Protein AF-E3LC85-F1 (afdb_monomer_lite)

Structure (mmCIF, N/CA/C/O backbone):
data_AF-E3LC85-F1
#
_entry.id   AF-E3LC85-F1
#
loop_
_atom_site.group_PDB
_atom_site.id
_atom_site.type_symbol
_atom_site.label_atom_id
_atom_site.label_alt_id
_atom_site.label_comp_id
_atom_site.label_asym_id
_atom_site.label_entity_id
_atom_site.label_seq_id
_atom_site.pdbx_PDB_ins_code
_atom_site.Cartn_x
_atom_site.Cartn_y
_atom_site.Cartn_z
_atom_site.occupancy
_atom_site.B_iso_or_equiv
_atom_site.auth_seq_id
_atom_site.auth_comp_id
_atom_site.auth_asym_id
_atom_site.auth_atom_id
_atom_site.pdbx_PDB_model_num
ATOM 1 N N . MET A 1 1 ? -24.730 14.430 -15.522 1.00 31.81 1 MET A N 1
ATOM 2 C CA . MET A 1 1 ? -23.923 15.342 -14.684 1.00 31.81 1 MET A CA 1
ATOM 3 C C . MET A 1 1 ? -23.790 14.708 -13.307 1.00 31.81 1 MET A C 1
ATOM 5 O O . MET A 1 1 ? -24.787 14.621 -12.605 1.00 31.81 1 MET A O 1
ATOM 9 N N . LEU A 1 2 ? -22.623 14.150 -12.973 1.00 32.66 2 LEU A N 1
ATOM 10 C CA . LEU A 1 2 ? -22.383 13.490 -11.685 1.00 32.66 2 LEU A CA 1
ATOM 11 C C . LEU A 1 2 ? -21.699 14.481 -10.740 1.00 32.66 2 LEU A C 1
ATOM 13 O O . LEU A 1 2 ? -20.666 15.056 -11.069 1.00 32.66 2 LEU A O 1
ATOM 17 N N . SER A 1 3 ? -22.360 14.704 -9.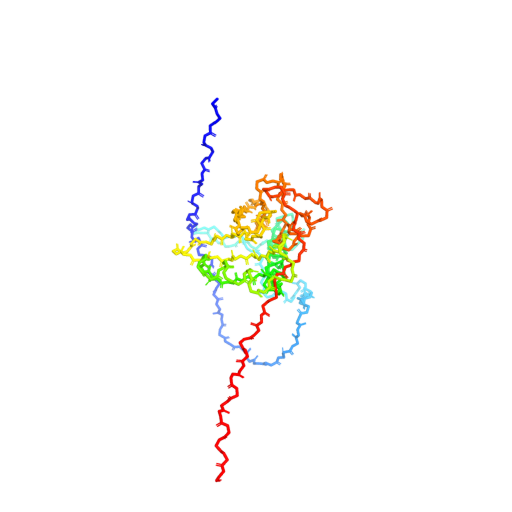609 1.00 36.22 3 SER A N 1
ATOM 18 C CA . SER A 1 3 ? -22.028 15.671 -8.567 1.00 36.22 3 SER A CA 1
ATOM 19 C C . SER A 1 3 ? -20.662 15.391 -7.930 1.00 36.22 3 SER A C 1
ATOM 21 O O . SER A 1 3 ? -20.375 14.265 -7.523 1.00 36.22 3 SER A O 1
ATOM 23 N N . LEU A 1 4 ? -19.841 16.441 -7.846 1.00 36.69 4 LEU A N 1
ATOM 24 C CA . LEU A 1 4 ? -18.556 16.500 -7.151 1.00 36.69 4 LEU A CA 1
ATOM 25 C C . LEU A 1 4 ? -18.752 16.181 -5.662 1.00 36.69 4 LEU A C 1
ATOM 27 O O . LEU A 1 4 ? -19.152 17.037 -4.870 1.00 36.69 4 LEU A O 1
ATOM 31 N N . GLN A 1 5 ? -18.469 14.939 -5.271 1.00 39.41 5 GLN A N 1
ATOM 32 C CA . GLN A 1 5 ? -18.409 14.560 -3.866 1.00 39.41 5 GLN A CA 1
ATOM 33 C C . GLN A 1 5 ? -17.164 15.176 -3.221 1.00 39.41 5 GLN A C 1
ATOM 35 O O . GLN A 1 5 ? -16.027 14.947 -3.629 1.00 39.41 5 GLN A O 1
ATOM 40 N N . LYS A 1 6 ? -17.452 16.009 -2.222 1.00 36.91 6 LYS A N 1
ATOM 41 C CA . LYS A 1 6 ? -16.547 16.788 -1.381 1.00 36.91 6 LYS A CA 1
ATOM 42 C C . LYS A 1 6 ? -15.398 15.938 -0.835 1.00 36.91 6 LYS A C 1
ATOM 44 O O . LYS A 1 6 ? -15.618 15.009 -0.064 1.00 36.91 6 LYS A O 1
ATOM 49 N N . ILE A 1 7 ? -14.173 16.334 -1.164 1.00 38.75 7 ILE A N 1
ATOM 50 C CA . ILE A 1 7 ? -12.973 15.977 -0.408 1.00 38.75 7 ILE A CA 1
ATOM 51 C C . ILE A 1 7 ? -12.982 16.872 0.835 1.00 38.75 7 ILE A C 1
ATOM 53 O O . ILE A 1 7 ? -12.820 18.086 0.726 1.00 38.75 7 ILE A O 1
ATOM 57 N N . VAL A 1 8 ? -13.252 16.298 2.006 1.00 38.25 8 VAL A N 1
ATOM 58 C CA . VAL A 1 8 ? -13.211 17.023 3.282 1.00 38.25 8 VAL A CA 1
ATOM 59 C C . VAL A 1 8 ? -11.821 16.843 3.890 1.00 38.25 8 VAL A C 1
ATOM 61 O O . VAL A 1 8 ? -11.450 15.740 4.281 1.00 38.25 8 VAL A O 1
ATOM 64 N N . ASN A 1 9 ? -11.061 17.937 3.980 1.00 39.00 9 ASN A N 1
ATOM 65 C CA . ASN A 1 9 ? -9.894 18.035 4.853 1.00 39.00 9 ASN A CA 1
ATOM 66 C C . ASN A 1 9 ? -10.390 18.064 6.302 1.00 39.00 9 ASN A C 1
ATOM 68 O O . ASN A 1 9 ? -10.947 19.066 6.747 1.00 39.00 9 ASN A O 1
ATOM 72 N N . VAL A 1 10 ? -10.213 16.967 7.038 1.00 38.88 10 VAL A N 1
ATOM 73 C CA . VAL A 1 10 ? -10.510 16.934 8.473 1.00 38.88 10 VAL A CA 1
ATOM 74 C C . VAL A 1 10 ? -9.247 17.332 9.237 1.00 38.88 10 VAL A C 1
ATOM 76 O O . VAL A 1 10 ? -8.363 16.514 9.474 1.00 38.88 10 VAL A O 1
ATOM 79 N N . LEU A 1 11 ? -9.179 18.604 9.630 1.00 37.16 11 LEU A N 1
ATOM 80 C CA . LEU A 1 11 ? -8.407 19.045 10.791 1.00 37.16 11 LEU A CA 1
ATOM 81 C C . LEU A 1 11 ? -9.169 18.567 12.034 1.00 37.16 11 LEU A C 1
ATOM 83 O O . LEU A 1 11 ? -10.247 19.078 12.330 1.00 37.16 11 LEU A O 1
ATOM 87 N N . LEU A 1 12 ? -8.656 17.545 12.723 1.00 36.06 12 LEU A N 1
ATOM 88 C CA . LEU A 1 12 ? -9.219 17.093 13.997 1.00 36.06 12 LEU A CA 1
ATOM 89 C C . LEU A 1 12 ? -8.800 18.071 15.110 1.00 36.06 12 LEU A C 1
ATOM 91 O O . LEU A 1 12 ? -7.600 18.199 15.358 1.00 36.06 12 LEU A O 1
ATOM 95 N N . PRO A 1 13 ? -9.736 18.728 15.819 1.00 35.94 13 PRO A N 1
ATOM 96 C CA . PRO A 1 13 ? -9.415 19.372 17.083 1.00 35.94 13 PRO A CA 1
ATOM 97 C C . PRO A 1 13 ? -9.167 18.282 18.136 1.00 35.94 13 PRO A C 1
ATOM 99 O O . PRO A 1 13 ? -10.058 17.494 18.461 1.00 35.94 13 PRO A O 1
ATOM 102 N N . LEU A 1 14 ? -7.938 18.219 18.649 1.00 35.88 14 LEU A N 1
ATOM 103 C CA . LEU A 1 14 ? -7.554 17.376 19.779 1.00 35.88 14 LEU A CA 1
ATOM 104 C C . LEU A 1 14 ? -8.351 17.806 21.022 1.00 35.88 14 LEU A C 1
ATOM 106 O O . LEU A 1 14 ? -8.101 18.864 21.593 1.00 35.88 14 LEU A O 1
ATOM 110 N N . ARG A 1 15 ? -9.313 16.983 21.458 1.00 35.31 15 ARG A N 1
ATOM 111 C CA . ARG A 1 15 ? -9.758 16.994 22.858 1.00 35.31 15 ARG A CA 1
ATOM 112 C C . ARG A 1 15 ? -8.683 16.282 23.668 1.00 35.31 15 ARG A C 1
ATOM 114 O O . ARG A 1 15 ? -8.512 15.073 23.542 1.00 35.31 15 ARG A O 1
ATOM 121 N N . GLU A 1 16 ? -7.944 17.052 24.449 1.00 33.62 16 GLU A N 1
ATOM 122 C CA . GLU A 1 16 ? -6.873 16.556 25.305 1.00 33.62 16 GLU A CA 1
ATOM 123 C C . GLU A 1 16 ? -7.496 15.815 26.506 1.00 33.62 16 GLU A C 1
ATOM 125 O O . GLU A 1 16 ? -8.095 16.431 27.385 1.00 33.62 16 GLU A O 1
ATOM 130 N N . ILE A 1 17 ? -7.420 14.479 26.518 1.00 40.56 17 ILE A N 1
ATOM 131 C CA . ILE A 1 17 ? -7.667 13.671 27.722 1.00 40.56 17 ILE A CA 1
ATOM 132 C C . ILE A 1 17 ? -6.316 13.553 28.423 1.00 40.56 17 ILE A C 1
ATOM 134 O O . ILE A 1 17 ? -5.402 12.919 27.894 1.00 40.56 17 ILE A O 1
ATOM 138 N N . ARG A 1 18 ? -6.172 14.203 29.580 1.00 30.95 18 ARG A N 1
ATOM 139 C CA . ARG A 1 18 ? -4.939 14.169 30.374 1.00 30.95 18 ARG A CA 1
ATOM 140 C C . ARG A 1 18 ? -4.954 12.980 31.329 1.00 30.95 18 ARG A C 1
ATOM 142 O O . ARG A 1 18 ? -5.949 12.743 32.007 1.00 30.95 18 ARG A O 1
ATOM 149 N N . TYR A 1 19 ? -3.839 12.261 31.376 1.00 40.06 19 TYR A N 1
ATOM 150 C CA . TYR A 1 19 ? -3.520 11.305 32.430 1.00 40.06 19 TYR A CA 1
ATOM 151 C C . TYR A 1 19 ? -2.516 11.982 33.363 1.00 40.06 19 TYR A C 1
ATOM 153 O O . TYR A 1 19 ? -1.474 12.439 32.898 1.00 40.06 19 TYR A O 1
ATOM 161 N N . GLU A 1 20 ? -2.833 12.078 34.651 1.00 34.00 20 GLU A N 1
ATOM 162 C CA . GLU A 1 20 ? -1.874 12.524 35.662 1.00 34.00 20 GLU A CA 1
ATOM 163 C C . GLU A 1 20 ? -1.020 11.327 36.089 1.00 34.00 20 GLU A C 1
ATOM 165 O O . GLU A 1 20 ? -1.548 10.271 36.440 1.00 34.00 20 GLU A O 1
ATOM 170 N N . ALA A 1 21 ? 0.302 11.478 35.999 1.00 34.78 21 ALA A N 1
ATOM 171 C CA . ALA A 1 21 ? 1.258 10.513 36.522 1.00 34.78 21 ALA A CA 1
ATOM 172 C C . ALA A 1 21 ? 1.611 10.893 37.967 1.00 34.78 21 ALA A C 1
ATOM 174 O O . ALA A 1 21 ? 1.893 12.059 38.247 1.00 34.78 21 ALA A O 1
ATOM 175 N N . LEU A 1 22 ? 1.605 9.912 38.868 1.00 38.81 22 LEU A N 1
ATOM 176 C CA . LEU A 1 22 ? 2.243 10.024 40.181 1.00 38.81 22 LEU A CA 1
ATOM 177 C C . LEU A 1 22 ? 3.690 9.503 40.082 1.00 38.81 22 LEU A C 1
ATOM 179 O O . LEU A 1 22 ? 3.957 8.687 39.198 1.00 38.81 22 LEU A O 1
ATOM 183 N N . PRO A 1 23 ? 4.615 10.017 40.916 1.00 35.66 23 PRO A N 1
ATOM 184 C CA . PRO A 1 23 ? 6.051 9.893 40.690 1.00 35.66 23 PRO A CA 1
ATOM 185 C C . PRO A 1 23 ? 6.579 8.464 40.866 1.00 35.66 23 PRO A C 1
ATOM 187 O O . PRO A 1 23 ? 5.984 7.645 41.566 1.00 35.66 23 PRO A O 1
ATOM 190 N N . ASP A 1 24 ? 7.700 8.244 40.179 1.00 44.12 24 ASP A N 1
ATOM 191 C CA . ASP A 1 24 ? 8.347 6.990 39.790 1.00 44.12 24 ASP A CA 1
ATOM 192 C C . ASP A 1 24 ? 8.506 5.922 40.879 1.00 44.12 24 ASP A C 1
ATOM 194 O O . ASP A 1 24 ? 8.838 6.216 42.026 1.00 44.12 24 ASP A O 1
ATOM 198 N N . TYR A 1 25 ? 8.386 4.661 40.451 1.00 35.72 25 TYR A N 1
ATOM 199 C CA . TYR A 1 25 ? 9.047 3.529 41.093 1.00 35.72 25 TYR A CA 1
ATOM 200 C C . TYR A 1 25 ? 9.662 2.608 40.030 1.00 35.72 25 TYR A C 1
ATOM 202 O O . TYR A 1 25 ? 8.946 1.971 39.263 1.00 35.72 25 TYR A O 1
ATOM 210 N N . ASP A 1 26 ? 10.994 2.655 40.023 1.00 37.53 26 ASP A N 1
ATOM 211 C CA . ASP A 1 26 ? 12.052 1.704 39.666 1.00 37.53 26 ASP A CA 1
ATOM 212 C C . ASP A 1 26 ? 11.895 0.643 38.559 1.00 37.53 26 ASP A C 1
ATOM 214 O O . ASP A 1 26 ? 10.877 -0.010 38.342 1.00 37.53 26 ASP A O 1
ATOM 218 N N . GLU A 1 27 ? 13.038 0.509 37.886 1.00 42.47 27 GLU A N 1
ATOM 219 C CA . GLU A 1 27 ? 13.381 -0.200 36.663 1.00 42.47 27 GLU A CA 1
ATOM 220 C C . GLU A 1 27 ? 13.243 -1.740 36.689 1.00 42.47 27 GLU A C 1
ATOM 222 O O . GLU A 1 27 ? 13.115 -2.388 37.725 1.00 42.47 27 GLU A O 1
ATOM 227 N N . ASP A 1 28 ? 13.396 -2.290 35.477 1.00 40.56 28 ASP A N 1
ATOM 228 C CA . ASP A 1 28 ? 13.891 -3.631 35.143 1.00 40.56 28 ASP A CA 1
ATOM 229 C C . ASP A 1 28 ? 12.930 -4.827 35.159 1.00 40.56 28 ASP A C 1
ATOM 231 O O . ASP A 1 28 ? 12.974 -5.638 36.071 1.00 40.56 28 ASP A O 1
ATOM 235 N N . VAL A 1 29 ? 12.212 -5.049 34.041 1.00 36.78 29 VAL A N 1
ATOM 236 C CA . VAL A 1 29 ? 12.210 -6.336 33.294 1.00 36.78 29 VAL A CA 1
ATOM 237 C C . VAL A 1 29 ? 11.824 -6.078 31.825 1.00 36.78 29 VAL A C 1
ATOM 239 O O . VAL A 1 29 ? 10.678 -5.756 31.511 1.00 36.78 29 VAL A O 1
ATOM 242 N N . TYR A 1 30 ? 12.766 -6.262 30.894 1.00 37.53 30 TYR A N 1
ATOM 243 C CA . TYR A 1 30 ? 12.509 -6.227 29.448 1.00 37.53 30 TYR A CA 1
ATOM 244 C C . TYR A 1 30 ? 12.163 -7.639 28.940 1.00 37.53 30 TYR A C 1
ATOM 246 O O . TYR A 1 30 ? 13.028 -8.373 28.468 1.00 37.53 30 TYR A O 1
ATOM 254 N N . GLU A 1 31 ? 10.888 -8.025 29.015 1.00 37.84 31 GLU A N 1
ATOM 255 C CA . GLU A 1 31 ? 10.334 -9.132 28.220 1.00 37.84 31 GLU A CA 1
ATOM 256 C C . GLU A 1 31 ? 9.331 -8.579 27.194 1.00 37.84 31 GLU A C 1
ATOM 258 O O . GLU A 1 31 ? 8.596 -7.636 27.497 1.00 37.84 31 GLU A O 1
ATOM 263 N N . PRO A 1 32 ? 9.261 -9.129 25.965 1.00 42.94 32 PRO A N 1
ATOM 264 C CA . PRO A 1 32 ? 8.284 -8.707 24.971 1.00 42.94 32 PRO A CA 1
ATOM 265 C C . PRO A 1 32 ? 6.890 -9.172 25.415 1.00 42.94 32 PRO A C 1
ATOM 267 O O . PRO A 1 32 ? 6.440 -10.277 25.107 1.00 42.94 32 PRO A O 1
ATOM 270 N N . LEU A 1 33 ? 6.227 -8.308 26.183 1.00 38.66 33 LEU A N 1
ATOM 271 C CA . LEU A 1 33 ? 4.929 -8.529 26.801 1.00 38.66 33 LEU A CA 1
ATOM 272 C C . LEU A 1 33 ? 3.894 -8.935 25.739 1.00 38.66 33 LEU A C 1
ATOM 274 O O . LEU A 1 33 ? 3.414 -8.113 24.952 1.00 38.66 33 LEU A O 1
ATOM 278 N N . ARG A 1 34 ? 3.424 -10.191 25.797 1.00 41.69 34 ARG A N 1
ATOM 279 C CA . ARG A 1 34 ? 1.976 -10.395 25.625 1.00 41.69 34 ARG A CA 1
ATOM 280 C C . ARG A 1 34 ? 1.327 -9.388 26.578 1.00 41.69 34 ARG A C 1
ATOM 282 O O . ARG A 1 34 ? 1.787 -9.343 27.719 1.00 41.69 34 ARG A O 1
ATOM 289 N N . PRO A 1 35 ? 0.345 -8.567 26.151 1.00 45.72 35 PRO A N 1
ATOM 290 C CA . PRO A 1 35 ? -0.310 -7.663 27.086 1.00 45.72 35 PRO A CA 1
ATOM 291 C C . PRO A 1 35 ? -0.714 -8.515 28.290 1.00 45.72 35 PRO A C 1
ATOM 293 O O . PRO A 1 35 ? -1.361 -9.547 28.072 1.00 45.72 35 PRO A O 1
ATOM 296 N N . PRO A 1 36 ? -0.231 -8.201 29.505 1.00 42.72 36 PRO A N 1
ATOM 297 C CA . PRO A 1 36 ? -0.541 -9.026 30.649 1.00 42.72 36 PRO A CA 1
ATOM 298 C C . PRO A 1 36 ? -2.063 -9.087 30.717 1.00 42.72 36 PRO A C 1
ATOM 300 O O . PRO A 1 36 ? -2.739 -8.058 30.691 1.00 42.72 36 PRO A O 1
ATOM 303 N N . THR A 1 37 ? -2.623 -10.295 30.723 1.00 43.91 37 THR A N 1
ATOM 304 C CA . THR A 1 37 ? -3.991 -10.501 31.198 1.00 43.91 37 THR A CA 1
ATOM 305 C C . THR A 1 37 ? -3.945 -10.218 32.689 1.00 43.91 37 THR A C 1
ATOM 307 O O . THR A 1 37 ? -3.803 -11.116 33.513 1.00 43.91 37 THR A O 1
ATOM 310 N N . VAL A 1 38 ? -3.939 -8.929 33.013 1.00 42.12 38 VAL A N 1
ATOM 311 C CA . VAL A 1 38 ? -4.019 -8.423 34.367 1.00 42.12 38 VAL A CA 1
ATOM 312 C C . VAL A 1 38 ? -5.388 -8.862 34.872 1.00 42.12 38 VAL A C 1
ATOM 314 O O . VAL A 1 38 ? -6.415 -8.501 34.291 1.00 42.12 38 VAL A O 1
ATOM 317 N N . HIS A 1 39 ? -5.408 -9.723 35.891 1.00 43.81 39 HIS A N 1
ATOM 318 C CA . HIS A 1 39 ? -6.647 -10.082 36.576 1.00 43.81 39 HIS A CA 1
ATOM 319 C C . HIS A 1 39 ? -7.331 -8.770 37.014 1.00 43.81 39 HIS A C 1
ATOM 321 O O . HIS A 1 39 ? -6.613 -7.856 37.413 1.00 43.81 39 HIS A O 1
ATOM 327 N N . PRO A 1 40 ? -8.665 -8.612 36.905 1.00 49.16 40 PRO A N 1
ATOM 328 C CA . PRO A 1 40 ? -9.349 -7.324 37.096 1.00 49.16 40 PRO A CA 1
ATOM 329 C C . PRO A 1 40 ? -8.984 -6.583 38.391 1.00 49.16 40 PRO A C 1
ATOM 331 O O . PRO A 1 40 ? -9.029 -5.358 38.423 1.00 49.16 40 PRO A O 1
ATOM 334 N N . ASP A 1 41 ? -8.569 -7.329 39.415 1.00 44.78 41 ASP A N 1
ATOM 335 C CA . ASP A 1 41 ? -8.110 -6.820 40.714 1.00 44.78 41 ASP A CA 1
ATOM 336 C C . ASP A 1 41 ? -6.712 -6.163 40.700 1.00 44.78 41 ASP A C 1
ATOM 338 O O . ASP A 1 41 ? -6.366 -5.468 41.647 1.00 44.78 41 ASP A O 1
ATOM 342 N N . TYR A 1 42 ? -5.914 -6.354 39.645 1.00 47.03 42 TYR A N 1
ATOM 343 C CA . TYR A 1 42 ? -4.568 -5.780 39.464 1.00 47.03 42 TYR A CA 1
ATOM 344 C C . TYR A 1 42 ? -4.531 -4.692 38.381 1.00 47.03 42 TYR A C 1
ATOM 346 O O . TYR A 1 42 ? -3.466 -4.194 38.022 1.00 47.03 42 TYR A O 1
ATOM 354 N N . ALA A 1 43 ? -5.678 -4.354 37.784 1.00 50.66 43 ALA A N 1
ATOM 355 C CA . ALA A 1 43 ? -5.744 -3.248 36.846 1.00 50.66 43 ALA A CA 1
ATOM 356 C C . ALA A 1 43 ? -5.725 -1.944 37.654 1.00 50.66 43 ALA A C 1
ATOM 358 O O . ALA A 1 43 ? -6.755 -1.541 38.188 1.00 50.66 43 ALA A O 1
ATOM 359 N N . ASP A 1 44 ? -4.580 -1.257 37.696 1.00 54.56 44 ASP A N 1
ATOM 360 C CA . ASP A 1 44 ? -4.366 0.021 38.412 1.00 54.56 44 ASP A CA 1
ATOM 361 C C . ASP A 1 44 ? -5.242 1.195 37.913 1.00 54.56 44 ASP A C 1
ATOM 363 O O . ASP A 1 44 ? -4.980 2.368 38.182 1.00 54.56 44 ASP A O 1
ATOM 367 N N . ARG A 1 45 ? -6.272 0.920 37.107 1.00 57.97 45 ARG A N 1
ATOM 368 C CA . ARG A 1 45 ? -7.138 1.910 36.471 1.00 57.97 45 ARG A CA 1
ATOM 369 C C . ARG A 1 45 ? -8.579 1.410 36.462 1.00 57.97 45 ARG A C 1
ATOM 371 O O . ARG A 1 45 ? -8.868 0.332 35.949 1.00 57.97 45 ARG A O 1
ATOM 378 N N . CYS A 1 46 ? -9.500 2.238 36.949 1.00 64.69 46 CYS A N 1
ATOM 379 C CA . CYS A 1 46 ? -10.940 2.004 36.849 1.00 64.69 46 CYS A CA 1
ATOM 380 C C . CYS A 1 46 ? -11.572 2.895 35.768 1.00 64.69 46 CYS A C 1
ATOM 382 O O . CYS A 1 46 ? -11.077 3.979 35.452 1.00 64.69 46 CYS A O 1
ATOM 384 N N . LEU A 1 47 ? -12.663 2.421 35.158 1.00 70.69 47 LEU A N 1
ATOM 385 C CA . LEU A 1 47 ? -13.445 3.235 34.232 1.00 70.69 47 LEU A CA 1
ATOM 386 C C . LEU A 1 47 ? -14.346 4.166 35.053 1.00 70.69 47 LEU A C 1
ATOM 388 O O . LEU A 1 47 ? -15.163 3.688 35.837 1.00 70.69 47 LEU A O 1
ATOM 392 N N . CYS A 1 48 ? -14.216 5.476 34.863 1.00 76.94 48 CYS A N 1
ATOM 393 C CA . CYS A 1 48 ? -15.019 6.481 35.556 1.00 76.94 48 CYS A CA 1
ATOM 394 C C . CYS A 1 48 ? -15.813 7.319 34.555 1.00 76.94 48 CYS A C 1
ATOM 396 O O . CYS A 1 48 ? -15.288 7.705 33.512 1.00 76.94 48 CYS A O 1
ATOM 398 N N . ASP A 1 49 ? -17.056 7.630 34.905 1.00 77.12 49 ASP A N 1
ATOM 399 C CA . ASP A 1 49 ? -17.835 8.693 34.279 1.00 77.12 49 ASP A CA 1
ATOM 400 C C . ASP A 1 49 ? -17.570 9.995 35.046 1.00 77.12 49 ASP A C 1
ATOM 402 O O . ASP A 1 49 ? -17.774 10.064 36.262 1.00 77.12 49 ASP A O 1
ATOM 406 N N . VAL A 1 50 ? -17.050 11.006 34.351 1.00 74.38 50 VAL A N 1
ATOM 407 C CA . VAL A 1 50 ? -16.686 12.304 34.930 1.00 74.38 50 VAL A CA 1
ATOM 408 C C . VAL A 1 50 ? -17.514 13.374 34.239 1.00 74.38 50 VAL A C 1
ATOM 410 O O . VAL A 1 50 ? -17.379 13.601 33.035 1.00 74.38 50 VAL A O 1
ATOM 413 N N . LYS A 1 51 ? -18.348 14.068 35.010 1.00 73.19 51 LYS A N 1
ATOM 414 C CA . LYS A 1 51 ? -19.073 15.253 34.553 1.00 73.19 51 LYS A CA 1
ATOM 415 C C . LYS A 1 51 ? -18.360 16.508 35.039 1.00 73.19 51 LYS A C 1
ATOM 417 O O . LYS A 1 51 ? -17.872 16.570 36.163 1.00 73.19 51 LYS A O 1
ATOM 422 N N . PHE A 1 52 ? -18.288 17.513 34.173 1.00 54.88 52 PHE A N 1
ATOM 423 C CA . PHE A 1 52 ? -17.629 18.778 34.489 1.00 54.88 52 PHE A CA 1
ATOM 424 C C . PHE A 1 52 ? -18.355 19.457 35.666 1.00 54.88 52 PHE A C 1
ATOM 426 O O . PHE A 1 52 ? -19.566 19.645 35.590 1.00 54.88 52 PHE A O 1
ATOM 433 N N . ASN A 1 53 ? -17.623 19.811 36.729 1.00 68.00 53 ASN A N 1
ATOM 434 C CA . ASN A 1 53 ? -18.130 20.350 38.007 1.00 68.00 53 ASN A CA 1
ATOM 435 C C . ASN A 1 53 ? -18.954 19.391 38.900 1.00 68.00 53 ASN A C 1
ATOM 437 O O . ASN A 1 53 ? -19.557 19.851 39.868 1.00 68.00 53 ASN A O 1
ATOM 441 N N . GLU A 1 54 ? -18.962 18.081 38.641 1.00 71.56 54 GLU A N 1
ATOM 442 C CA . GLU A 1 54 ? -19.582 17.078 39.525 1.00 71.56 54 GLU A CA 1
ATOM 443 C C . GLU A 1 54 ? -18.546 16.060 40.039 1.00 71.56 54 GLU A C 1
ATOM 445 O O . GLU A 1 54 ? -17.392 16.033 39.605 1.00 71.56 54 GLU A O 1
ATOM 450 N N . SER A 1 55 ? -18.954 15.215 40.992 1.00 70.00 55 SER A N 1
ATOM 451 C CA . SER A 1 55 ? -18.159 14.068 41.437 1.00 70.00 55 SER A CA 1
ATOM 452 C C . SER A 1 55 ? -18.050 13.003 40.338 1.00 70.00 55 SER A C 1
ATOM 454 O O . SER A 1 55 ? -18.899 12.891 39.453 1.00 70.00 55 SER A O 1
ATOM 456 N N . PHE A 1 56 ? -16.986 12.201 40.386 1.00 75.88 56 PHE A N 1
ATOM 457 C CA . PHE A 1 56 ? -16.811 11.084 39.461 1.00 75.88 56 PHE A CA 1
ATOM 458 C C . PHE A 1 56 ? -17.625 9.868 39.913 1.00 75.88 56 PHE A C 1
ATOM 460 O O . PHE A 1 56 ? -17.730 9.567 41.104 1.00 75.88 56 PHE A O 1
ATOM 467 N N . ARG A 1 57 ? -18.176 9.128 38.948 1.00 78.88 57 ARG A N 1
ATOM 468 C CA . ARG A 1 57 ? -18.856 7.853 39.185 1.00 78.88 57 ARG A CA 1
ATOM 469 C C . ARG A 1 57 ? -18.010 6.717 38.632 1.00 78.88 57 ARG A C 1
ATOM 471 O O . ARG A 1 57 ? -17.832 6.601 37.424 1.00 78.88 57 ARG A O 1
ATOM 478 N N . MET A 1 58 ? -17.543 5.832 39.507 1.00 76.38 58 MET A N 1
ATOM 479 C CA . MET A 1 58 ? -16.906 4.589 39.075 1.00 76.38 58 MET A CA 1
ATOM 480 C C . MET A 1 58 ? -17.919 3.670 38.385 1.00 76.38 58 MET A C 1
ATOM 482 O O . MET A 1 58 ? -18.973 3.342 38.942 1.00 76.38 58 MET A O 1
ATOM 486 N N . ILE A 1 59 ? -17.570 3.211 37.189 1.00 76.62 59 ILE A N 1
ATOM 487 C CA . ILE A 1 59 ? -18.307 2.196 36.445 1.00 76.62 59 ILE A CA 1
ATOM 488 C C . ILE A 1 59 ? -17.758 0.830 36.861 1.00 76.62 59 ILE A C 1
ATOM 490 O O . ILE A 1 59 ? -16.583 0.523 36.658 1.00 76.62 59 ILE A O 1
ATOM 494 N N . LYS A 1 60 ? -18.618 -0.004 37.456 1.00 73.12 60 LYS A N 1
ATOM 495 C CA . LYS A 1 60 ? -18.240 -1.354 37.893 1.00 73.12 60 LYS A CA 1
ATOM 496 C C . LYS A 1 60 ? -17.905 -2.246 36.694 1.00 73.12 60 LYS A C 1
ATOM 498 O O . LYS A 1 60 ? -18.596 -2.210 35.670 1.00 73.12 60 LYS A O 1
ATOM 503 N N . THR A 1 61 ? -16.889 -3.086 36.862 1.00 75.25 61 THR A N 1
ATOM 504 C CA . THR A 1 61 ? -16.528 -4.159 35.928 1.00 75.25 61 THR A CA 1
ATOM 505 C C . THR A 1 61 ? -17.730 -5.070 35.647 1.00 75.25 61 THR A C 1
ATOM 507 O O . THR A 1 61 ? -18.580 -5.291 36.509 1.00 75.25 61 THR A O 1
ATOM 510 N N . GLY A 1 62 ? -17.858 -5.549 34.405 1.00 70.19 62 GLY A N 1
ATOM 511 C CA . GLY A 1 62 ? -18.952 -6.439 33.982 1.00 70.19 62 GLY A CA 1
ATOM 512 C C . GLY A 1 62 ? -20.319 -5.772 33.757 1.00 70.19 62 GLY A C 1
ATOM 513 O O . GLY A 1 62 ? -21.263 -6.433 33.328 1.00 70.19 62 GLY A O 1
ATOM 514 N N . THR A 1 63 ? -20.455 -4.464 33.995 1.00 80.06 63 THR A N 1
ATOM 515 C CA . THR A 1 63 ? -21.666 -3.720 33.607 1.00 80.06 63 THR A CA 1
ATOM 516 C C . THR A 1 63 ? -21.752 -3.548 32.086 1.00 80.06 63 THR A C 1
ATOM 518 O O . THR A 1 63 ? -20.737 -3.557 31.393 1.00 80.06 63 THR A O 1
ATOM 521 N N . LYS A 1 64 ? -22.962 -3.342 31.541 1.00 80.56 64 LYS A N 1
ATOM 522 C CA . LYS A 1 64 ? -23.155 -3.103 30.093 1.00 80.56 64 LYS A CA 1
ATOM 523 C C . LYS A 1 64 ? -22.337 -1.914 29.576 1.00 80.56 64 LYS A C 1
ATOM 525 O O . LYS A 1 64 ? -21.838 -1.957 28.458 1.00 80.56 64 LYS A O 1
ATOM 530 N N . GLU A 1 65 ? -22.212 -0.867 30.388 1.00 79.81 65 GLU A N 1
ATOM 531 C CA . GLU A 1 65 ? -21.418 0.326 30.075 1.00 79.81 65 GLU A CA 1
ATOM 532 C C . GLU A 1 65 ? -19.924 -0.004 30.026 1.00 79.81 65 GLU A C 1
ATOM 534 O O . GLU A 1 65 ? -19.249 0.365 29.067 1.00 79.81 65 GLU A O 1
ATOM 539 N N . TRP A 1 66 ? -19.436 -0.769 31.008 1.00 78.38 66 TRP A N 1
ATOM 540 C CA . TRP A 1 66 ? -18.054 -1.238 31.038 1.00 78.38 66 TRP A CA 1
ATOM 541 C C . TRP A 1 66 ? -17.728 -2.119 29.831 1.00 78.38 66 TRP A C 1
ATOM 543 O O . TRP A 1 66 ? -16.761 -1.844 29.134 1.00 78.38 66 TRP A O 1
ATOM 553 N N . ILE A 1 67 ? -18.562 -3.122 29.531 1.00 76.19 67 ILE A N 1
ATOM 554 C CA . ILE A 1 67 ? -18.353 -4.029 28.390 1.00 76.19 67 ILE A CA 1
ATOM 555 C C . ILE A 1 67 ? -18.274 -3.230 27.087 1.00 76.19 67 ILE A C 1
ATOM 557 O O . ILE A 1 67 ? -17.326 -3.391 26.328 1.00 76.19 67 ILE A O 1
ATOM 561 N N . LYS A 1 68 ? -19.217 -2.308 26.865 1.00 80.75 68 LYS A N 1
ATOM 562 C CA . LYS A 1 68 ? -19.265 -1.490 25.650 1.00 80.75 68 LYS A CA 1
ATOM 563 C C . LYS A 1 68 ? -18.012 -0.628 25.468 1.00 80.75 68 LYS A C 1
ATOM 565 O O . LYS A 1 68 ? -17.514 -0.509 24.349 1.00 80.75 68 LYS A O 1
ATOM 570 N N . GLU A 1 69 ? -17.511 -0.007 26.534 1.00 80.25 69 GLU A N 1
ATOM 571 C CA . GLU A 1 69 ? -16.322 0.845 26.435 1.00 80.25 69 GLU A CA 1
ATOM 572 C C . GLU A 1 69 ? -15.034 0.019 26.309 1.00 80.25 69 GLU A C 1
ATOM 574 O O . GLU A 1 69 ? -14.132 0.406 25.567 1.00 80.25 69 GLU A O 1
ATOM 579 N N . THR A 1 70 ? -14.955 -1.139 26.970 1.00 76.38 70 THR A N 1
ATOM 580 C CA . THR A 1 70 ? -13.830 -2.074 26.826 1.00 76.38 70 THR A CA 1
ATOM 581 C C . THR A 1 70 ? -13.776 -2.651 25.412 1.00 76.38 70 THR A C 1
ATOM 583 O O . THR A 1 70 ? -12.729 -2.569 24.778 1.00 76.38 70 THR A O 1
ATOM 586 N N . GLU A 1 71 ? -14.899 -3.123 24.860 1.00 76.56 71 GLU A N 1
ATOM 587 C CA . GLU A 1 71 ? -14.993 -3.598 23.470 1.00 76.56 71 GLU A CA 1
ATOM 588 C C . GLU A 1 71 ? -14.591 -2.507 22.472 1.00 76.56 71 GLU A C 1
ATOM 590 O O . GLU A 1 71 ? -13.853 -2.756 21.517 1.00 76.56 71 GLU A O 1
ATOM 595 N N . LYS A 1 72 ? -15.035 -1.267 22.707 1.00 78.88 72 LYS A N 1
ATOM 596 C CA . LYS A 1 72 ? -14.650 -0.121 21.884 1.00 78.88 72 LYS A CA 1
ATOM 597 C C . LYS A 1 72 ? -13.140 0.120 21.945 1.00 78.88 72 LYS A C 1
ATOM 599 O O . LYS A 1 72 ? -12.512 0.189 20.890 1.00 78.88 72 LYS A O 1
ATOM 604 N N . LYS A 1 73 ? -12.539 0.173 23.136 1.00 75.75 73 LYS A N 1
ATOM 605 C CA . LYS A 1 73 ? -11.084 0.351 23.301 1.00 75.75 73 LYS A CA 1
ATOM 606 C C . LYS A 1 73 ? -10.277 -0.796 22.702 1.00 75.75 73 LYS A C 1
ATOM 608 O O . LYS A 1 73 ? -9.270 -0.550 22.043 1.00 75.75 73 LYS A O 1
ATOM 613 N N . GLU A 1 74 ? -10.708 -2.038 22.890 1.00 72.62 74 GLU A N 1
ATOM 614 C CA . GLU A 1 74 ? -10.081 -3.201 22.260 1.00 72.62 74 GLU A CA 1
ATOM 615 C C . GLU A 1 74 ? -10.165 -3.115 20.737 1.00 72.62 74 GLU A C 1
ATOM 617 O O . GLU A 1 74 ? -9.178 -3.372 20.050 1.00 72.62 74 GLU A O 1
ATOM 622 N N . SER A 1 75 ? -11.311 -2.699 20.192 1.00 69.88 75 SER A N 1
ATOM 623 C CA . SER A 1 75 ? -11.471 -2.511 18.749 1.00 69.88 75 SER A CA 1
ATOM 624 C C . SER A 1 75 ? -10.556 -1.410 18.202 1.00 69.88 75 SER A C 1
ATOM 626 O O . SER A 1 75 ? -9.921 -1.610 17.165 1.00 69.88 75 SER A O 1
ATOM 628 N N . GLU A 1 76 ? -10.413 -0.292 18.921 1.00 73.62 76 GLU A N 1
ATOM 629 C CA . GLU A 1 76 ? -9.508 0.810 18.578 1.00 73.62 76 GLU A CA 1
ATOM 630 C C . GLU A 1 76 ? -8.041 0.358 18.632 1.00 73.62 76 GLU A C 1
ATOM 632 O O . GLU A 1 76 ? -7.274 0.603 17.697 1.00 73.62 76 GLU A O 1
ATOM 637 N N . MET A 1 77 ? -7.657 -0.377 19.678 1.00 74.12 77 MET A N 1
ATOM 638 C CA . MET A 1 77 ? -6.308 -0.920 19.839 1.00 74.12 77 MET A CA 1
ATOM 639 C C . MET A 1 77 ? -5.971 -1.940 18.745 1.00 74.12 77 MET A C 1
ATOM 641 O O . MET A 1 77 ? -4.902 -1.871 18.137 1.00 74.12 77 MET A O 1
ATOM 645 N N . ASN A 1 78 ? -6.890 -2.862 18.452 1.00 70.38 78 ASN A N 1
ATOM 646 C CA . ASN A 1 78 ? -6.729 -3.859 17.396 1.00 70.38 78 ASN A CA 1
ATOM 647 C C . ASN A 1 78 ? -6.658 -3.205 16.011 1.00 70.38 78 ASN A C 1
ATOM 649 O O . ASN A 1 78 ? -5.867 -3.629 15.166 1.00 70.38 78 ASN A O 1
ATOM 653 N N . ALA A 1 79 ? -7.438 -2.147 15.774 1.00 68.12 79 ALA A N 1
ATOM 654 C CA . ALA A 1 79 ? -7.348 -1.360 14.552 1.00 68.12 79 ALA A CA 1
ATOM 655 C C . ALA A 1 79 ? -5.988 -0.656 14.421 1.00 68.12 79 ALA A C 1
ATOM 657 O O . ALA A 1 79 ? -5.398 -0.696 13.339 1.00 68.12 79 ALA A O 1
ATOM 658 N N . SER A 1 80 ? -5.465 -0.072 15.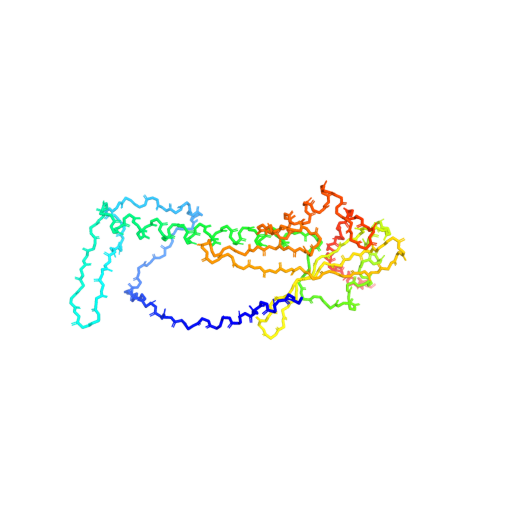508 1.00 69.50 80 SER A N 1
ATOM 659 C CA . SER A 1 80 ? -4.143 0.571 15.522 1.00 69.50 80 SER A CA 1
ATOM 660 C C . SER A 1 80 ? -3.024 -0.429 15.237 1.00 69.50 80 SER A C 1
ATOM 662 O O . SER A 1 80 ? -2.252 -0.233 14.299 1.00 69.50 80 SER A O 1
ATOM 664 N N . LYS A 1 81 ? -3.000 -1.560 15.955 1.00 71.94 81 LYS A N 1
ATOM 665 C CA . LYS A 1 81 ? -2.021 -2.636 15.730 1.00 71.94 81 LYS A CA 1
ATOM 666 C C . LYS A 1 81 ? -2.083 -3.168 14.302 1.00 71.94 81 LYS A C 1
ATOM 668 O O . LYS A 1 81 ? -1.069 -3.261 13.620 1.00 71.94 81 LYS A O 1
ATOM 673 N N . SER A 1 82 ? -3.289 -3.434 13.796 1.00 67.19 82 SER A N 1
ATOM 674 C CA . SER A 1 82 ? -3.461 -3.897 12.418 1.00 67.19 82 SER A CA 1
ATOM 675 C C . SER A 1 82 ? -2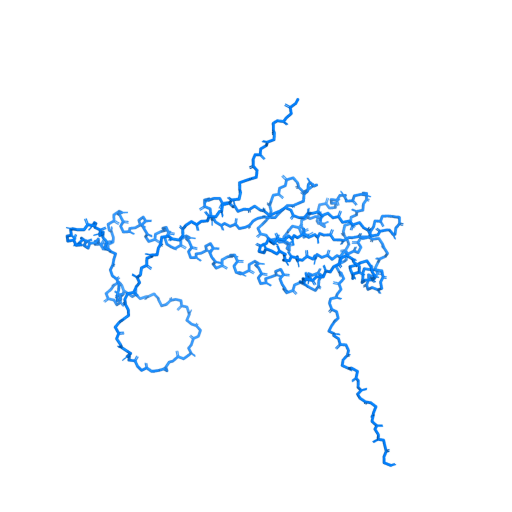.948 -2.879 11.396 1.00 67.19 82 SER A C 1
ATOM 677 O O . SER A 1 82 ? -2.410 -3.281 10.363 1.00 67.19 82 SER A O 1
ATOM 679 N N . ARG A 1 83 ? -3.118 -1.576 11.646 1.00 70.38 83 ARG A N 1
ATOM 680 C CA . ARG A 1 83 ? -2.595 -0.514 10.779 1.00 70.38 83 ARG A CA 1
ATOM 681 C C . ARG A 1 83 ? -1.069 -0.499 10.782 1.00 70.38 83 ARG A C 1
ATOM 683 O O . ARG A 1 83 ? -0.477 -0.394 9.706 1.00 70.38 83 ARG A O 1
ATOM 690 N N . GLU A 1 84 ? -0.446 -0.607 11.950 1.00 74.19 84 GLU A N 1
ATOM 691 C CA . GLU A 1 84 ? 1.012 -0.683 12.095 1.00 74.19 84 GLU A CA 1
ATOM 692 C C . GLU A 1 84 ? 1.580 -1.903 11.364 1.00 74.19 84 GLU A C 1
ATOM 694 O O . GLU A 1 84 ? 2.494 -1.754 10.552 1.00 74.19 84 GLU A O 1
ATOM 699 N N . ASP A 1 85 ? 0.964 -3.074 11.533 1.00 75.69 85 ASP A N 1
ATOM 700 C CA . ASP A 1 85 ? 1.374 -4.314 10.870 1.00 75.69 85 ASP A CA 1
ATOM 701 C C . ASP A 1 85 ? 1.331 -4.209 9.341 1.00 75.69 85 ASP A C 1
ATOM 703 O O . ASP A 1 85 ? 2.266 -4.621 8.649 1.00 75.69 85 ASP A O 1
ATOM 707 N N .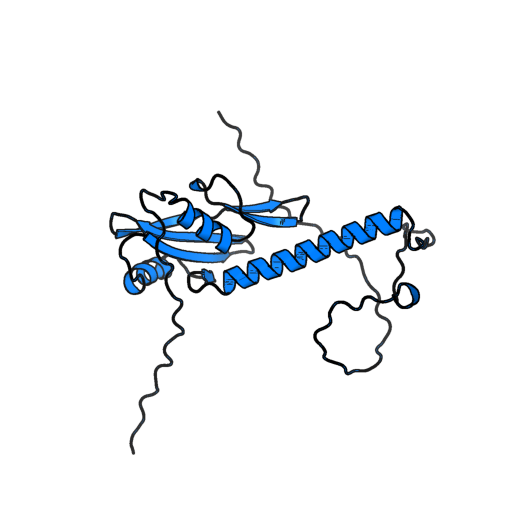 TYR A 1 86 ? 0.243 -3.667 8.780 1.00 76.56 86 TYR A N 1
ATOM 708 C CA . TYR A 1 86 ? 0.124 -3.493 7.328 1.00 76.56 86 TYR A CA 1
ATOM 709 C C . TYR A 1 86 ? 1.099 -2.448 6.795 1.00 76.56 86 TYR A C 1
ATOM 711 O O . TYR A 1 86 ? 1.684 -2.645 5.730 1.00 76.56 86 TYR A O 1
ATOM 719 N N . THR A 1 87 ? 1.306 -1.374 7.552 1.00 78.06 87 THR A N 1
ATOM 720 C CA . THR A 1 87 ? 2.257 -0.323 7.197 1.00 78.06 87 THR A CA 1
ATOM 721 C C . THR A 1 87 ? 3.676 -0.885 7.167 1.00 78.06 87 THR A C 1
ATOM 723 O O . THR A 1 87 ? 4.379 -0.718 6.172 1.00 78.06 87 THR A O 1
ATOM 726 N N . LYS A 1 88 ? 4.079 -1.627 8.204 1.00 81.19 88 LYS A N 1
ATOM 727 C CA . LYS A 1 88 ? 5.383 -2.296 8.275 1.00 81.19 88 LYS A CA 1
ATOM 728 C C . LYS A 1 88 ? 5.588 -3.252 7.097 1.00 81.19 88 LYS A C 1
ATOM 730 O O . LYS A 1 88 ? 6.602 -3.157 6.412 1.00 81.19 88 LYS A O 1
ATOM 735 N N . LYS A 1 89 ? 4.589 -4.087 6.787 1.00 84.00 89 LYS A N 1
ATOM 736 C CA . LYS A 1 89 ? 4.629 -5.006 5.633 1.00 84.00 89 LYS A CA 1
ATOM 737 C C . LYS A 1 89 ? 4.834 -4.293 4.303 1.00 84.00 89 LYS A C 1
ATOM 739 O O . LYS A 1 89 ? 5.538 -4.825 3.449 1.00 84.00 89 LYS A O 1
ATOM 744 N N . ASP A 1 90 ? 4.214 -3.128 4.118 1.00 85.31 90 ASP A N 1
ATOM 745 C CA . ASP A 1 90 ? 4.388 -2.313 2.915 1.00 85.31 90 ASP A CA 1
ATOM 746 C C . ASP A 1 90 ? 5.813 -1.720 2.854 1.00 85.31 90 ASP A C 1
ATOM 748 O O . ASP A 1 90 ? 6.447 -1.770 1.800 1.00 85.31 90 ASP A O 1
ATOM 752 N N . TYR A 1 91 ? 6.362 -1.242 3.979 1.00 83.56 91 TYR A N 1
ATOM 753 C CA . TYR A 1 91 ? 7.740 -0.731 4.062 1.00 83.56 91 TYR A CA 1
ATOM 754 C C . TYR A 1 91 ? 8.822 -1.798 3.871 1.00 83.56 91 TYR A C 1
ATOM 756 O O . TYR A 1 91 ? 9.922 -1.457 3.438 1.00 83.56 91 TYR A O 1
ATOM 764 N N . GLU A 1 92 ? 8.531 -3.064 4.155 1.00 86.94 92 GLU A N 1
ATOM 765 C CA . GLU A 1 92 ? 9.441 -4.194 3.922 1.00 86.94 92 GLU A CA 1
ATOM 766 C C . GLU A 1 92 ? 9.526 -4.603 2.441 1.00 86.94 92 GLU A C 1
ATOM 768 O O . GLU A 1 92 ? 10.429 -5.336 2.054 1.00 86.94 92 GLU A O 1
ATOM 773 N N . GLN A 1 93 ? 8.609 -4.145 1.580 1.00 87.38 93 GLN A N 1
ATOM 774 C CA . GLN A 1 93 ? 8.610 -4.545 0.171 1.00 87.38 93 GLN A CA 1
ATOM 775 C C . GLN A 1 93 ? 9.719 -3.852 -0.618 1.00 87.38 93 GLN A C 1
ATOM 777 O O . GLN A 1 93 ? 9.691 -2.632 -0.750 1.00 87.38 93 GLN A O 1
ATOM 782 N N . ASP A 1 94 ? 10.621 -4.596 -1.260 1.00 87.88 94 ASP A N 1
ATOM 783 C CA . ASP A 1 94 ? 11.729 -4.010 -2.037 1.00 87.88 94 ASP A CA 1
ATOM 784 C C . ASP A 1 94 ? 11.280 -2.941 -3.050 1.00 87.88 94 ASP A C 1
ATOM 786 O O . ASP A 1 94 ? 11.953 -1.931 -3.228 1.00 87.88 94 ASP A O 1
ATOM 790 N N . TRP A 1 95 ? 10.115 -3.133 -3.668 1.00 89.88 95 TRP A N 1
ATOM 791 C CA . TRP A 1 95 ? 9.543 -2.254 -4.691 1.00 89.88 95 TRP A CA 1
ATOM 792 C C . TRP A 1 95 ? 8.820 -1.018 -4.133 1.00 89.88 95 TRP A C 1
ATOM 794 O O . TRP A 1 95 ? 8.286 -0.223 -4.908 1.00 89.88 95 TRP A O 1
ATOM 804 N N . PHE A 1 96 ? 8.774 -0.846 -2.811 1.00 89.88 96 PHE A N 1
ATOM 805 C CA . PHE A 1 96 ? 8.193 0.312 -2.134 1.00 89.88 96 PHE A CA 1
ATOM 806 C C . PHE A 1 96 ? 9.279 1.326 -1.756 1.00 89.88 96 PHE A C 1
ATOM 808 O O . PHE A 1 96 ? 10.266 0.981 -1.125 1.00 89.88 96 PHE A O 1
ATOM 815 N N . PHE A 1 97 ? 9.110 2.597 -2.107 1.00 86.25 97 PHE A N 1
ATOM 816 C CA . PHE A 1 97 ? 10.112 3.641 -1.896 1.00 86.25 97 PHE A CA 1
ATOM 817 C C . PHE A 1 97 ? 9.493 4.843 -1.184 1.00 86.25 97 PHE A C 1
ATOM 819 O O . PHE A 1 97 ? 8.387 5.274 -1.509 1.00 86.25 97 PHE A O 1
ATOM 826 N N . ALA A 1 98 ? 10.227 5.426 -0.239 1.00 83.12 98 ALA A N 1
ATOM 827 C CA . ALA A 1 98 ? 9.834 6.657 0.438 1.00 83.12 98 ALA A CA 1
ATOM 828 C C . ALA A 1 98 ? 10.546 7.873 -0.178 1.00 83.12 98 ALA A C 1
ATOM 830 O O . ALA A 1 98 ? 11.732 7.801 -0.498 1.00 83.12 98 ALA A O 1
ATOM 831 N N . GLN A 1 99 ? 9.811 8.979 -0.326 1.00 72.31 99 GLN A N 1
ATOM 832 C CA . GLN A 1 99 ? 10.306 10.311 -0.702 1.00 72.31 99 GLN A CA 1
ATOM 833 C C . GLN A 1 99 ? 11.175 10.331 -1.976 1.00 72.31 99 GLN A C 1
ATOM 835 O O . GLN A 1 99 ? 12.246 10.936 -2.022 1.00 72.31 99 GLN A O 1
ATOM 840 N N . LYS A 1 100 ? 10.720 9.669 -3.046 1.00 66.44 100 LYS A N 1
ATOM 841 C CA . LYS A 1 100 ? 11.383 9.707 -4.360 1.00 66.44 100 LYS A CA 1
ATOM 842 C C . LYS A 1 100 ? 10.585 10.577 -5.341 1.00 66.44 100 LYS A C 1
ATOM 844 O O . LYS A 1 100 ? 9.364 10.484 -5.453 1.00 66.44 100 LYS A O 1
ATOM 849 N N . THR A 1 101 ? 11.268 11.439 -6.086 1.00 60.88 101 THR A N 1
ATOM 850 C CA . THR A 1 101 ? 10.658 12.233 -7.164 1.00 60.88 101 THR A CA 1
ATOM 851 C C . THR A 1 101 ? 10.531 11.416 -8.453 1.00 60.88 101 THR A C 1
ATOM 853 O O . THR A 1 101 ? 11.198 10.397 -8.622 1.00 60.88 101 THR A O 1
ATOM 856 N N . ILE A 1 102 ? 9.679 11.867 -9.383 1.00 58.41 102 ILE A N 1
ATOM 857 C CA . ILE A 1 102 ? 9.483 11.210 -10.689 1.00 58.41 102 ILE A CA 1
ATOM 858 C C . ILE A 1 102 ? 10.783 11.129 -11.504 1.00 58.41 102 ILE A C 1
ATOM 860 O O . ILE A 1 102 ? 11.054 10.096 -12.104 1.00 58.41 102 ILE A O 1
ATOM 864 N N . ASN A 1 103 ? 11.632 12.158 -11.402 1.00 60.84 103 ASN A N 1
ATOM 865 C CA . ASN A 1 103 ? 12.950 12.218 -12.043 1.00 60.84 103 ASN A CA 1
ATOM 866 C C . ASN A 1 103 ? 13.896 11.113 -11.553 1.00 60.84 103 ASN A C 1
ATOM 868 O O . ASN A 1 103 ? 14.837 10.761 -12.250 1.00 60.84 103 ASN A O 1
ATOM 872 N N . ASN A 1 104 ? 13.635 10.554 -10.368 1.00 70.81 104 ASN A N 1
ATOM 873 C CA . ASN A 1 104 ? 14.338 9.380 -9.873 1.00 70.81 104 ASN A CA 1
ATOM 874 C C . ASN A 1 104 ? 13.595 8.091 -10.253 1.00 70.81 104 ASN A C 1
ATOM 876 O O . ASN A 1 104 ? 14.230 7.085 -10.508 1.00 70.81 104 ASN A O 1
ATOM 880 N N . ALA A 1 105 ? 12.264 8.087 -10.312 1.00 71.19 105 ALA A N 1
ATOM 881 C CA . ALA A 1 105 ? 11.480 6.877 -10.570 1.00 71.19 105 ALA A CA 1
ATOM 882 C C . ALA A 1 105 ? 11.718 6.282 -11.968 1.00 71.19 105 ALA A C 1
ATOM 884 O O . ALA A 1 105 ? 11.893 5.075 -12.104 1.00 71.19 105 ALA A O 1
ATOM 885 N N . GLU A 1 106 ? 11.734 7.130 -12.996 1.00 80.31 106 GLU A N 1
ATOM 886 C CA . GLU A 1 106 ? 11.891 6.708 -14.390 1.00 80.31 106 GLU A CA 1
ATOM 887 C C . GLU A 1 106 ? 13.243 6.027 -14.673 1.00 80.31 106 GLU A C 1
ATOM 889 O O . GLU A 1 106 ? 13.229 4.869 -15.097 1.00 80.31 106 GLU A O 1
ATOM 894 N N . PRO A 1 107 ? 14.408 6.642 -14.373 1.00 80.25 107 PRO A N 1
ATOM 895 C CA . PRO A 1 107 ? 15.691 5.973 -14.575 1.00 80.25 107 PRO A CA 1
ATOM 896 C C . PRO A 1 107 ? 15.838 4.723 -13.701 1.00 80.25 107 PRO A C 1
ATOM 898 O O . PRO A 1 107 ? 16.412 3.737 -14.149 1.00 80.25 107 PRO A O 1
ATOM 901 N N . LEU A 1 108 ? 15.287 4.709 -12.482 1.00 81.50 108 LEU A N 1
ATOM 902 C CA . LEU A 1 108 ? 15.331 3.517 -11.630 1.00 81.50 108 LEU A CA 1
ATOM 903 C C . LEU A 1 108 ? 14.539 2.349 -12.222 1.00 81.50 108 LEU A C 1
ATOM 905 O O . LEU A 1 108 ? 15.002 1.212 -12.170 1.00 81.50 108 LEU A O 1
ATOM 909 N N . LEU A 1 109 ? 13.371 2.615 -12.809 1.00 84.69 109 LEU A N 1
ATOM 910 C CA . LEU A 1 109 ? 12.596 1.589 -13.500 1.00 84.69 109 LEU A CA 1
ATOM 911 C C . LEU A 1 109 ? 13.338 1.064 -14.729 1.00 84.69 109 LEU A C 1
ATOM 913 O O . LEU A 1 109 ? 13.439 -0.147 -14.881 1.00 84.69 109 LEU A O 1
ATOM 917 N N . PHE A 1 110 ? 13.911 1.935 -15.560 1.00 81.25 110 PHE A N 1
ATOM 918 C CA . PHE A 1 110 ? 14.639 1.493 -16.753 1.00 81.25 110 PHE A CA 1
ATOM 919 C C . PHE A 1 110 ? 15.921 0.716 -16.439 1.00 81.25 110 PHE A C 1
ATOM 921 O O . PHE A 1 110 ? 16.203 -0.280 -17.096 1.00 81.25 110 PHE A O 1
ATOM 928 N N . ILE A 1 111 ? 16.702 1.151 -15.447 1.00 79.00 111 ILE A N 1
ATOM 929 C CA . ILE A 1 111 ? 17.998 0.526 -15.140 1.00 79.00 111 ILE A CA 1
ATOM 930 C C . ILE A 1 111 ? 17.801 -0.766 -14.337 1.00 79.00 111 ILE A C 1
ATOM 932 O O . ILE A 1 111 ? 18.574 -1.710 -14.494 1.00 79.00 111 ILE A O 1
ATOM 936 N N . TRP A 1 112 ? 16.805 -0.819 -13.444 1.00 77.62 112 TRP A N 1
ATOM 937 C CA . TRP A 1 112 ? 16.671 -1.921 -12.478 1.00 77.62 112 TRP A CA 1
ATOM 938 C C . TRP A 1 112 ? 15.519 -2.875 -12.754 1.00 77.62 112 TRP A C 1
ATOM 940 O O . TRP A 1 112 ? 15.433 -3.921 -12.099 1.00 77.62 112 TRP A O 1
ATOM 950 N N . SER A 1 113 ? 14.633 -2.559 -13.698 1.00 79.44 113 SER A N 1
ATOM 951 C CA . SER A 1 113 ? 13.642 -3.537 -14.119 1.00 79.44 113 SER A CA 1
ATOM 952 C C . SER A 1 113 ? 14.321 -4.651 -14.905 1.00 79.44 113 SER A C 1
ATOM 954 O O . SER A 1 113 ? 14.970 -4.425 -15.921 1.00 79.44 113 SER A O 1
ATOM 956 N N . LYS A 1 114 ? 14.154 -5.885 -14.425 1.00 72.19 114 LYS A N 1
ATOM 957 C CA . LYS A 1 114 ? 14.621 -7.085 -15.132 1.00 72.19 114 LYS A CA 1
ATOM 958 C C . LYS A 1 114 ? 13.773 -7.406 -16.360 1.00 72.19 114 LYS A C 1
ATOM 960 O O . LYS A 1 114 ? 14.233 -8.121 -17.241 1.00 72.19 114 LYS A O 1
ATOM 965 N N . GLU A 1 115 ? 12.539 -6.911 -16.388 1.00 72.25 115 GLU A N 1
ATOM 966 C CA . GLU A 1 115 ? 11.611 -7.080 -17.502 1.00 72.25 115 GLU A CA 1
ATOM 967 C C . GLU A 1 115 ? 11.256 -5.708 -18.083 1.00 72.25 115 GLU A C 1
ATOM 969 O O . GLU A 1 115 ? 10.923 -4.800 -17.315 1.00 72.25 115 GLU A O 1
ATOM 974 N N . PRO A 1 116 ? 11.302 -5.531 -19.412 1.00 72.19 116 PRO A N 1
ATOM 975 C CA . PRO A 1 116 ? 11.046 -4.234 -20.024 1.00 72.19 116 PRO A CA 1
ATOM 976 C C . PRO A 1 116 ? 9.596 -3.785 -19.812 1.00 72.19 116 PRO A C 1
ATOM 978 O O . PRO A 1 116 ? 9.381 -2.664 -19.382 1.00 72.19 116 PRO A O 1
ATOM 981 N N . SER A 1 117 ? 8.601 -4.662 -19.971 1.00 84.81 117 SER A N 1
ATOM 982 C CA . SER A 1 117 ? 7.188 -4.322 -19.740 1.00 84.81 117 SER A CA 1
ATOM 983 C C . SER A 1 117 ? 6.655 -4.907 -18.429 1.00 84.81 117 SER A C 1
ATOM 985 O O . SER A 1 117 ? 6.911 -6.063 -18.101 1.00 84.81 117 SER A O 1
ATOM 987 N N . GLY A 1 118 ? 5.854 -4.131 -17.693 1.00 86.50 118 GLY A N 1
ATOM 988 C CA . GLY A 1 118 ? 5.178 -4.577 -16.465 1.00 86.50 118 GLY A CA 1
ATOM 989 C C . GLY A 1 118 ? 6.008 -4.471 -15.184 1.00 86.50 118 GLY A C 1
ATOM 990 O O . GLY A 1 118 ? 5.454 -4.626 -14.088 1.00 86.50 118 GLY A O 1
ATOM 991 N N . GLY A 1 119 ? 7.298 -4.141 -15.302 1.00 91.25 119 GLY A N 1
ATOM 992 C CA . GLY A 1 119 ? 8.150 -3.770 -14.179 1.00 91.25 119 GLY A CA 1
ATOM 993 C C . GLY A 1 119 ? 7.591 -2.562 -13.432 1.00 91.25 119 GLY A C 1
ATOM 994 O O . GLY A 1 119 ? 7.107 -1.621 -14.064 1.00 91.25 119 GLY A O 1
ATOM 995 N N . PHE A 1 120 ? 7.613 -2.586 -12.097 1.00 93.06 120 PHE A N 1
ATOM 996 C CA . PHE A 1 120 ? 6.940 -1.553 -11.302 1.00 93.06 120 PHE A CA 1
ATOM 997 C C . PHE A 1 120 ? 7.638 -1.180 -9.994 1.00 93.06 120 PHE A C 1
ATOM 999 O O . PHE A 1 120 ? 8.449 -1.923 -9.442 1.00 93.06 120 PHE A O 1
ATOM 1006 N N . MET A 1 121 ? 7.255 -0.017 -9.471 1.00 92.38 121 MET A N 1
ATOM 1007 C CA . MET A 1 121 ? 7.609 0.465 -8.140 1.00 92.38 121 MET A CA 1
ATOM 1008 C C . MET A 1 121 ? 6.476 1.311 -7.559 1.00 92.38 121 MET A C 1
ATOM 1010 O O . MET A 1 121 ? 5.716 1.944 -8.291 1.00 92.38 121 MET A O 1
ATOM 1014 N N . VAL A 1 122 ? 6.371 1.369 -6.237 1.00 92.50 122 VAL A N 1
ATOM 1015 C CA . VAL A 1 122 ? 5.447 2.270 -5.544 1.00 92.50 122 VAL A CA 1
ATOM 1016 C C . VAL A 1 122 ? 6.244 3.307 -4.781 1.00 92.50 122 VAL A C 1
ATOM 1018 O O . VAL A 1 122 ? 7.193 2.971 -4.081 1.00 92.50 122 VAL A O 1
ATOM 1021 N N . ILE A 1 123 ? 5.841 4.567 -4.893 1.00 90.25 123 ILE A N 1
ATOM 1022 C CA . ILE A 1 123 ? 6.461 5.674 -4.178 1.00 90.25 123 ILE A CA 1
ATOM 1023 C C . ILE A 1 123 ? 5.443 6.313 -3.238 1.00 90.25 123 ILE A C 1
ATOM 1025 O O . ILE A 1 123 ? 4.372 6.745 -3.674 1.00 90.25 123 ILE A O 1
ATOM 1029 N N . ARG A 1 124 ? 5.814 6.423 -1.961 1.00 88.19 124 ARG A N 1
ATOM 1030 C CA . ARG A 1 124 ? 5.161 7.277 -0.966 1.00 88.19 124 ARG A CA 1
ATOM 1031 C C . ARG A 1 124 ? 5.860 8.631 -0.947 1.00 88.19 124 ARG A C 1
ATOM 1033 O O . ARG A 1 124 ? 7.050 8.703 -0.654 1.00 88.19 124 ARG A O 1
ATOM 1040 N N . ASN A 1 125 ? 5.117 9.695 -1.215 1.00 84.25 125 ASN A N 1
ATOM 1041 C CA . ASN A 1 125 ? 5.590 11.069 -1.119 1.00 84.25 125 ASN A CA 1
ATOM 1042 C C . ASN A 1 125 ? 4.840 11.810 -0.023 1.00 84.25 125 ASN A C 1
ATOM 1044 O O . ASN A 1 125 ? 3.627 11.677 0.107 1.00 84.25 125 ASN A O 1
ATOM 1048 N N . GLU A 1 126 ? 5.575 12.615 0.726 1.00 83.12 126 GLU A N 1
ATOM 1049 C CA . GLU A 1 126 ? 5.054 13.436 1.806 1.00 83.12 126 GLU A CA 1
ATOM 1050 C C . GLU A 1 126 ? 5.464 14.876 1.515 1.00 83.12 126 GLU A C 1
ATOM 1052 O O . GLU A 1 126 ? 6.652 15.175 1.395 1.00 83.12 126 GLU A O 1
ATOM 1057 N N . LYS A 1 127 ? 4.475 15.737 1.282 1.00 79.94 127 LYS A N 1
ATOM 1058 C CA . LYS A 1 127 ? 4.670 17.168 1.034 1.00 79.94 127 LYS A CA 1
ATOM 1059 C C . LYS A 1 127 ? 3.647 17.927 1.856 1.00 79.94 127 LYS A C 1
ATOM 1061 O O . LYS A 1 127 ? 2.472 17.592 1.772 1.00 79.94 127 LYS A O 1
ATOM 1066 N N . GLU A 1 128 ? 4.088 18.924 2.620 1.00 75.94 128 GLU A N 1
ATOM 1067 C CA . GLU A 1 128 ? 3.190 19.829 3.360 1.00 75.94 128 GLU A CA 1
ATOM 1068 C C . GLU A 1 128 ? 2.149 19.070 4.216 1.00 75.94 128 GLU A C 1
ATOM 1070 O O . GLU A 1 128 ? 0.964 19.381 4.201 1.00 75.94 128 GLU A O 1
ATOM 1075 N N . ASN A 1 129 ? 2.584 18.021 4.929 1.00 75.44 129 ASN A N 1
ATOM 1076 C CA . ASN A 1 129 ? 1.740 17.108 5.724 1.00 75.44 129 ASN A CA 1
ATOM 1077 C C . ASN A 1 129 ? 0.693 16.295 4.936 1.00 75.44 129 ASN A C 1
ATOM 1079 O O . ASN A 1 129 ? -0.130 15.597 5.530 1.00 75.44 129 ASN A O 1
ATOM 1083 N N . VAL A 1 130 ? 0.737 16.317 3.604 1.00 77.81 130 VAL A N 1
ATOM 1084 C CA . VAL A 1 130 ? -0.093 15.475 2.740 1.00 77.81 130 VAL A CA 1
ATOM 1085 C C . VAL A 1 130 ? 0.716 14.272 2.267 1.00 77.81 130 VAL A C 1
ATOM 1087 O O . VAL A 1 130 ? 1.731 14.394 1.573 1.00 77.81 130 VAL A O 1
ATOM 1090 N N . ILE A 1 131 ? 0.236 13.081 2.623 1.00 84.38 131 ILE A N 1
ATOM 1091 C CA . ILE A 1 131 ? 0.804 11.810 2.172 1.00 84.38 131 ILE A CA 1
ATOM 1092 C C . ILE A 1 131 ? 0.109 11.398 0.873 1.00 84.38 131 ILE A C 1
ATOM 1094 O O . ILE A 1 131 ? -1.113 11.289 0.810 1.00 84.38 131 ILE A O 1
ATOM 1098 N N . SER A 1 132 ? 0.896 11.115 -0.159 1.00 87.06 132 SER A N 1
ATOM 1099 C CA . SER A 1 132 ? 0.422 10.628 -1.453 1.00 87.06 132 SER A CA 1
ATOM 1100 C C . SER A 1 132 ? 1.180 9.378 -1.875 1.00 87.06 132 SER A C 1
ATOM 1102 O O . SER A 1 132 ? 2.371 9.223 -1.600 1.00 87.06 132 SER A O 1
ATOM 1104 N N . TYR A 1 133 ? 0.489 8.484 -2.573 1.00 90.81 133 TYR A N 1
ATOM 1105 C CA . TYR A 1 133 ? 1.052 7.238 -3.072 1.00 90.81 133 TYR A CA 1
ATOM 1106 C C . TYR A 1 133 ? 0.890 7.185 -4.589 1.00 90.81 133 TYR A C 1
ATOM 1108 O O . TYR A 1 133 ? -0.184 7.473 -5.124 1.00 90.81 133 TYR A O 1
ATOM 1116 N N . LYS A 1 134 ? 1.957 6.818 -5.299 1.00 92.12 134 LYS A N 1
ATOM 1117 C CA . LYS A 1 134 ? 1.937 6.634 -6.753 1.00 92.12 134 LYS A CA 1
ATOM 1118 C C . LYS A 1 134 ? 2.577 5.306 -7.127 1.00 92.12 134 LYS A C 1
ATOM 1120 O O . LYS A 1 134 ? 3.695 5.017 -6.711 1.00 92.12 134 LYS A O 1
ATOM 1125 N N . LEU A 1 135 ? 1.867 4.528 -7.932 1.00 93.94 135 LEU A N 1
ATOM 1126 C CA . LEU A 1 135 ? 2.389 3.356 -8.620 1.00 93.94 135 LEU A CA 1
ATOM 1127 C C . LEU A 1 135 ? 3.015 3.815 -9.935 1.00 93.94 135 LEU A C 1
ATOM 1129 O O . LEU A 1 135 ? 2.329 4.432 -10.745 1.00 93.94 135 LEU A O 1
ATOM 1133 N N . TYR A 1 136 ? 4.283 3.500 -10.152 1.00 92.56 136 TYR A N 1
ATOM 1134 C CA . TYR A 1 136 ? 4.961 3.670 -11.431 1.00 92.56 136 TYR A CA 1
ATOM 1135 C C . TYR A 1 136 ? 5.212 2.303 -12.051 1.00 92.56 136 TYR A C 1
ATOM 1137 O O . TYR A 1 136 ? 5.547 1.356 -11.340 1.00 92.56 136 TYR A O 1
ATOM 1145 N N . PHE A 1 137 ? 5.036 2.194 -13.361 1.00 92.69 137 PHE A N 1
ATOM 1146 C CA . PHE A 1 137 ? 5.228 0.947 -14.095 1.00 92.69 137 PHE A CA 1
ATOM 1147 C C . PHE A 1 137 ? 5.644 1.231 -15.536 1.00 92.69 137 PHE A C 1
ATOM 1149 O O . PHE A 1 137 ? 5.378 2.320 -16.045 1.00 92.69 137 PHE A O 1
ATOM 1156 N N . ILE A 1 138 ? 6.283 0.261 -16.184 1.00 90.94 138 ILE A N 1
ATOM 1157 C CA . ILE A 1 138 ? 6.635 0.353 -17.603 1.00 90.94 138 ILE A CA 1
ATOM 1158 C C . ILE A 1 138 ? 5.506 -0.258 -18.439 1.00 90.94 138 ILE A C 1
ATOM 1160 O O . ILE A 1 138 ? 5.090 -1.387 -18.172 1.00 90.94 138 ILE A O 1
ATOM 1164 N N . ASP A 1 139 ? 4.980 0.499 -19.403 1.00 90.88 139 ASP A N 1
ATOM 1165 C CA . ASP A 1 139 ? 3.887 0.068 -20.278 1.00 90.88 139 ASP A CA 1
ATOM 1166 C C . ASP A 1 139 ? 4.356 -0.865 -21.419 1.00 90.88 139 ASP A C 1
ATOM 1168 O O . ASP A 1 139 ? 5.528 -1.218 -21.521 1.00 90.88 139 ASP A O 1
ATOM 1172 N N . THR A 1 140 ? 3.440 -1.296 -22.298 1.00 89.38 140 THR A N 1
ATOM 1173 C CA . THR A 1 140 ? 3.772 -2.158 -23.455 1.00 89.38 140 THR A CA 1
ATOM 1174 C C . THR A 1 140 ? 4.563 -1.441 -24.552 1.00 89.38 140 THR A C 1
ATOM 1176 O O . THR A 1 140 ? 4.881 -2.049 -25.569 1.00 89.38 140 THR A O 1
ATOM 1179 N N . ARG A 1 141 ? 4.784 -0.131 -24.424 1.00 88.75 141 ARG A N 1
ATOM 1180 C CA . ARG A 1 141 ? 5.562 0.695 -25.357 1.00 88.75 141 ARG A CA 1
ATOM 1181 C C . ARG A 1 141 ? 6.897 1.110 -24.737 1.00 88.75 141 ARG A C 1
ATOM 1183 O O . ARG A 1 141 ? 7.487 2.087 -25.198 1.00 88.75 141 ARG A O 1
ATOM 1190 N N . ASP A 1 142 ? 7.311 0.417 -23.678 1.00 86.19 142 ASP A N 1
ATOM 1191 C CA . ASP A 1 142 ? 8.509 0.687 -22.890 1.00 86.19 142 ASP A CA 1
ATOM 1192 C C . ASP A 1 142 ? 8.573 2.125 -22.361 1.00 86.19 142 ASP A C 1
ATOM 1194 O O . ASP A 1 142 ? 9.638 2.729 -22.266 1.00 86.19 142 ASP A O 1
ATOM 1198 N N . ARG A 1 143 ? 7.419 2.711 -22.017 1.00 87.50 143 ARG A N 1
ATOM 1199 C CA . ARG A 1 143 ? 7.338 4.037 -21.393 1.00 87.50 143 ARG A CA 1
ATOM 1200 C C . ARG A 1 143 ? 6.942 3.913 -19.937 1.00 87.50 143 ARG A C 1
ATOM 1202 O O . ARG A 1 143 ? 6.026 3.170 -19.586 1.00 87.50 143 ARG A O 1
ATOM 1209 N N . VAL A 1 144 ? 7.565 4.722 -19.087 1.00 89.19 144 VAL A N 1
ATOM 1210 C CA . VAL A 1 144 ? 7.164 4.805 -17.684 1.00 89.19 144 VAL A CA 1
ATOM 1211 C C . VAL A 1 144 ? 5.851 5.575 -17.573 1.00 89.19 144 VAL A C 1
ATOM 1213 O O . VAL A 1 144 ? 5.708 6.721 -18.004 1.00 89.19 144 VAL A O 1
ATOM 1216 N N . LYS A 1 145 ? 4.863 4.919 -16.977 1.00 91.06 145 LYS A N 1
ATOM 1217 C CA . LYS A 1 145 ? 3.551 5.468 -16.648 1.00 91.06 145 LYS A CA 1
ATOM 1218 C C . LYS A 1 145 ? 3.378 5.512 -15.143 1.00 91.06 145 LYS A C 1
ATOM 1220 O O . LYS A 1 145 ? 4.101 4.868 -14.384 1.00 91.06 145 LYS A O 1
ATOM 1225 N N . SER A 1 146 ? 2.400 6.297 -14.701 1.00 91.12 146 SER A N 1
ATOM 1226 C CA . SER A 1 146 ? 2.050 6.377 -13.287 1.00 91.12 146 SER A CA 1
ATOM 1227 C C . SER A 1 146 ? 0.548 6.287 -13.060 1.00 91.12 146 SER A C 1
ATOM 1229 O O . SER A 1 146 ? -0.259 6.658 -13.920 1.00 91.12 146 SER A O 1
ATOM 1231 N N . ARG A 1 147 ? 0.180 5.784 -11.882 1.00 92.81 147 ARG A N 1
ATOM 1232 C CA . ARG A 1 147 ? -1.184 5.761 -11.362 1.00 92.81 147 ARG A CA 1
ATOM 1233 C C . ARG A 1 147 ? -1.212 6.251 -9.919 1.00 92.81 147 ARG A C 1
ATOM 1235 O O . ARG A 1 147 ? -0.427 5.761 -9.102 1.00 92.81 147 ARG A O 1
ATOM 1242 N N . PRO A 1 148 ? -2.094 7.207 -9.582 1.00 92.06 148 PRO A N 1
ATOM 1243 C CA . PRO A 1 148 ? -2.316 7.568 -8.192 1.00 92.06 148 PRO A CA 1
ATOM 1244 C C . PRO A 1 148 ? -2.957 6.387 -7.459 1.00 92.06 148 PRO A C 1
ATOM 1246 O O . PRO A 1 148 ? -3.891 5.762 -7.963 1.00 92.06 148 PRO A O 1
ATOM 1249 N N . ILE A 1 149 ? -2.448 6.090 -6.267 1.00 93.56 149 ILE A N 1
ATOM 1250 C CA . ILE A 1 149 ? -3.091 5.171 -5.333 1.00 93.56 149 ILE A CA 1
ATOM 1251 C C . ILE A 1 149 ? -3.905 6.032 -4.372 1.00 93.56 149 ILE A C 1
ATOM 1253 O O . ILE A 1 149 ? -3.358 6.844 -3.623 1.00 93.56 149 ILE A O 1
ATOM 1257 N N . PHE A 1 150 ? -5.220 5.860 -4.415 1.00 90.69 150 PHE A N 1
ATOM 1258 C CA . PHE A 1 150 ? -6.154 6.516 -3.515 1.00 90.69 150 PHE A CA 1
ATOM 1259 C C . PHE A 1 150 ? -6.078 5.856 -2.145 1.00 90.69 150 PHE A C 1
ATOM 1261 O O . PHE A 1 150 ? -6.112 4.629 -2.051 1.00 90.69 150 PHE A O 1
ATOM 1268 N N . ALA A 1 151 ? -5.998 6.674 -1.100 1.00 88.19 151 ALA A N 1
ATOM 1269 C CA . ALA A 1 151 ? -6.078 6.238 0.284 1.00 88.19 151 ALA A CA 1
ATOM 1270 C C . ALA A 1 151 ? -7.379 6.763 0.898 1.00 88.19 151 ALA A C 1
ATOM 1272 O O . ALA A 1 151 ? -7.710 7.937 0.739 1.00 88.19 151 ALA A O 1
ATOM 1273 N N . GLN A 1 152 ? -8.109 5.896 1.592 1.00 85.00 152 GLN A N 1
ATOM 1274 C CA . GLN A 1 152 ? -9.337 6.235 2.302 1.00 85.00 152 GLN A CA 1
ATOM 1275 C C . GLN A 1 152 ? -9.301 5.634 3.704 1.00 85.00 152 GLN A C 1
ATOM 1277 O O . GLN A 1 152 ? -8.944 4.467 3.870 1.00 85.00 152 GLN A O 1
ATOM 1282 N N . VAL A 1 153 ? -9.709 6.418 4.702 1.00 81.94 153 VAL A N 1
ATOM 1283 C CA . VAL A 1 153 ? -9.928 5.931 6.067 1.00 81.94 153 VAL A CA 1
ATOM 1284 C C . VAL A 1 153 ? -11.383 5.500 6.200 1.00 81.94 153 VAL A C 1
ATOM 1286 O O . VAL A 1 153 ? -12.289 6.291 5.944 1.00 81.94 153 VAL A O 1
ATOM 1289 N N . ASP A 1 154 ? -11.612 4.256 6.604 1.00 78.50 154 ASP A N 1
ATOM 1290 C CA . ASP A 1 154 ? -12.935 3.802 7.028 1.00 78.50 154 ASP A CA 1
ATOM 1291 C C . ASP A 1 154 ? -13.274 4.446 8.380 1.00 78.50 154 ASP A C 1
ATOM 1293 O O . ASP A 1 154 ? -12.547 4.298 9.362 1.00 78.50 154 ASP A O 1
ATOM 1297 N N . GLU A 1 155 ? -14.381 5.183 8.441 1.00 73.38 155 GLU A N 1
ATOM 1298 C CA . GLU A 1 155 ? -14.787 5.916 9.639 1.00 73.38 155 GLU A CA 1
ATOM 1299 C C . GLU A 1 155 ? -15.082 5.011 10.836 1.00 73.38 155 GLU A C 1
ATOM 1301 O O . GLU A 1 155 ? -14.855 5.443 11.972 1.00 73.38 155 GLU A O 1
ATOM 1306 N N . LYS A 1 156 ? -15.563 3.782 10.589 1.00 70.75 156 LYS A N 1
ATOM 1307 C CA . LYS A 1 156 ? -15.968 2.829 11.631 1.00 70.75 156 LYS A CA 1
ATOM 1308 C C . LYS A 1 156 ? -14.779 2.087 12.209 1.00 70.75 156 LYS A C 1
ATOM 1310 O O . LYS A 1 156 ? -14.656 1.972 13.419 1.00 70.75 156 LYS A O 1
ATOM 1315 N N . THR A 1 157 ? -13.915 1.578 11.339 1.00 69.94 157 THR A N 1
ATOM 1316 C CA . THR A 1 157 ? -12.766 0.767 11.758 1.00 69.94 157 THR A CA 1
ATOM 1317 C C . THR A 1 157 ? -11.504 1.601 11.963 1.00 69.94 157 THR A C 1
ATOM 1319 O O . THR A 1 157 ? -10.511 1.079 12.457 1.00 69.94 157 THR A O 1
ATOM 1322 N N . LYS A 1 158 ? -11.510 2.880 11.557 1.00 70.69 158 LYS A N 1
ATOM 1323 C CA . LYS A 1 158 ? -10.328 3.760 11.479 1.00 70.69 158 LYS A CA 1
ATOM 1324 C C . LYS A 1 158 ? -9.180 3.167 10.654 1.00 70.69 158 LYS A C 1
ATOM 1326 O O . LYS A 1 158 ? -8.043 3.634 10.737 1.00 70.69 158 LYS A O 1
ATOM 1331 N N . GLN A 1 159 ? -9.466 2.158 9.831 1.00 74.38 159 GLN A N 1
ATOM 1332 C CA . GLN A 1 159 ? -8.470 1.500 9.000 1.00 74.38 159 GLN A CA 1
ATOM 1333 C C . GLN A 1 159 ? -8.247 2.299 7.720 1.00 74.38 159 GLN A C 1
ATOM 1335 O O . GLN A 1 159 ? -9.191 2.709 7.045 1.00 74.38 159 GLN A O 1
ATOM 1340 N N . MET A 1 160 ? -6.976 2.500 7.378 1.00 81.69 160 MET A N 1
ATOM 1341 C CA . MET A 1 160 ? -6.580 2.987 6.061 1.00 81.69 160 MET A CA 1
ATOM 1342 C C . MET A 1 160 ? -6.769 1.877 5.030 1.00 81.69 160 MET A C 1
ATOM 1344 O O . MET A 1 160 ? -6.451 0.714 5.274 1.00 81.69 160 MET A O 1
ATOM 1348 N N . SER A 1 161 ? -7.267 2.253 3.863 1.00 87.19 161 SER A N 1
ATOM 1349 C CA . SER A 1 161 ? -7.497 1.353 2.746 1.00 87.19 161 SER A CA 1
ATOM 1350 C C . SER A 1 161 ? -7.076 2.011 1.437 1.00 87.19 161 SER A C 1
ATOM 1352 O O . SER A 1 161 ? -7.115 3.234 1.302 1.00 87.19 161 SER A O 1
ATOM 1354 N N . TYR A 1 162 ? -6.645 1.198 0.476 1.00 89.19 162 TYR A N 1
ATOM 1355 C CA . TYR A 1 162 ? -5.946 1.643 -0.723 1.00 89.19 162 TYR A CA 1
ATOM 1356 C C . TYR A 1 162 ? -6.580 1.074 -1.987 1.00 89.19 162 TYR A C 1
ATOM 1358 O O . TYR A 1 162 ? -6.866 -0.122 -2.067 1.00 89.19 162 TYR A O 1
ATOM 1366 N N . ALA A 1 163 ? -6.755 1.911 -3.004 1.00 92.62 163 ALA A N 1
ATOM 1367 C CA . ALA A 1 163 ? -7.258 1.499 -4.309 1.00 92.62 163 ALA A CA 1
ATOM 1368 C C . ALA A 1 163 ? -6.556 2.247 -5.442 1.00 92.62 163 ALA A C 1
ATOM 1370 O O . ALA A 1 163 ? -6.023 3.337 -5.260 1.00 92.62 163 ALA A O 1
ATOM 1371 N N . ILE A 1 164 ? -6.622 1.676 -6.639 1.00 93.38 164 ILE A N 1
ATOM 1372 C CA . ILE A 1 164 ? -6.442 2.423 -7.886 1.00 93.38 164 ILE A CA 1
ATOM 1373 C C . ILE A 1 164 ? -7.773 2.427 -8.630 1.00 93.38 164 ILE A C 1
ATOM 1375 O O . ILE A 1 164 ? -8.646 1.602 -8.348 1.00 93.38 164 ILE A O 1
ATOM 1379 N N . TRP A 1 165 ? -7.926 3.326 -9.597 1.00 88.94 165 TRP A N 1
ATOM 1380 C CA . TRP A 1 165 ? -9.164 3.456 -10.366 1.00 88.94 165 TRP A CA 1
ATOM 1381 C C . TRP A 1 165 ? -9.618 2.116 -10.975 1.00 88.94 165 TRP A C 1
ATOM 1383 O O . TRP A 1 165 ? -10.787 1.737 -10.908 1.00 88.94 165 TRP A O 1
ATOM 1393 N N . GLU A 1 166 ? -8.666 1.334 -11.481 1.00 88.94 166 GLU A N 1
ATOM 1394 C CA . GLU A 1 166 ? -8.893 0.064 -12.163 1.00 88.94 166 GLU A CA 1
ATOM 1395 C C . GLU A 1 166 ? -9.238 -1.100 -11.209 1.00 88.94 166 GLU A C 1
ATO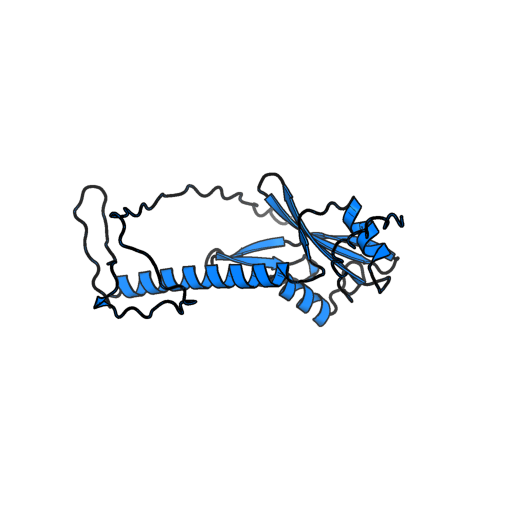M 1397 O O . GLU A 1 166 ? -9.825 -2.097 -11.638 1.00 88.94 166 GLU A O 1
ATOM 1402 N N . SER A 1 167 ? -8.916 -1.015 -9.909 1.00 86.38 167 SER A N 1
ATOM 1403 C CA . SER A 1 167 ? -9.124 -2.133 -8.969 1.00 86.38 167 SER A CA 1
ATOM 1404 C C . SER A 1 167 ? -10.578 -2.278 -8.505 1.00 86.38 167 SER A C 1
ATOM 1406 O O . SER A 1 167 ? -10.946 -3.353 -8.009 1.00 86.38 167 SER A O 1
ATOM 1408 N N . LYS A 1 168 ? -11.395 -1.219 -8.648 1.00 82.12 168 LYS A N 1
ATOM 1409 C CA . LYS A 1 168 ? -12.807 -1.083 -8.213 1.00 82.12 168 LYS A CA 1
ATOM 1410 C C . LYS A 1 168 ? -13.088 -1.363 -6.726 1.00 82.12 168 LYS A C 1
ATOM 1412 O O . LYS A 1 168 ? -14.231 -1.278 -6.291 1.00 82.12 168 LYS A O 1
ATOM 1417 N N . LYS A 1 169 ? -12.086 -1.771 -5.950 1.00 87.50 169 LYS A N 1
ATOM 1418 C CA . LYS A 1 169 ? -12.199 -2.194 -4.552 1.00 87.50 169 LYS A CA 1
ATOM 1419 C C . LYS A 1 169 ? -10.957 -1.744 -3.796 1.00 87.50 169 LYS A C 1
ATOM 1421 O O . LYS A 1 169 ? -9.842 -1.939 -4.292 1.00 87.50 169 LYS A O 1
ATOM 1426 N N . PHE A 1 170 ? -11.192 -1.222 -2.600 1.00 88.12 170 PHE A N 1
ATOM 1427 C CA . PHE A 1 170 ? -10.165 -0.867 -1.635 1.00 88.12 170 PHE A CA 1
ATOM 1428 C C . PHE A 1 170 ? -9.621 -2.110 -0.932 1.00 88.12 170 PHE A C 1
ATOM 1430 O O . PHE A 1 170 ? -10.357 -3.054 -0.646 1.00 88.12 170 PHE A O 1
ATOM 1437 N N . GLU A 1 171 ? -8.319 -2.101 -0.682 1.00 88.75 171 GLU A N 1
ATOM 1438 C CA . GLU A 1 171 ? -7.572 -3.149 0.004 1.00 88.75 171 GLU A CA 1
ATOM 1439 C C . GLU A 1 171 ? -6.923 -2.597 1.270 1.00 88.75 171 GLU A C 1
ATOM 1441 O O . GLU A 1 171 ? -6.597 -1.418 1.344 1.00 88.75 171 GLU A O 1
ATOM 1446 N N . LYS A 1 172 ? -6.698 -3.451 2.269 1.00 86.44 172 LYS A N 1
ATOM 1447 C CA . LYS A 1 172 ? -6.202 -3.021 3.592 1.00 86.44 172 LYS A 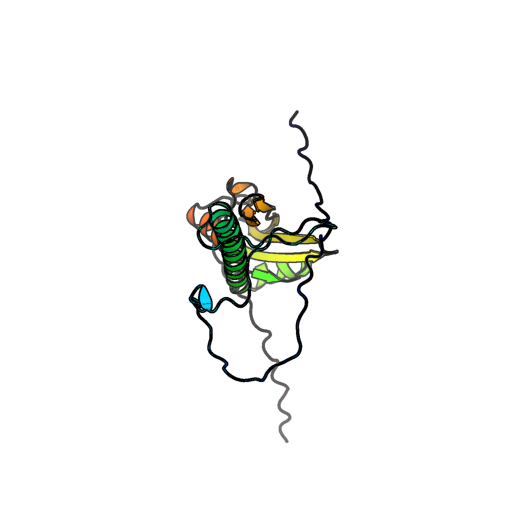CA 1
ATOM 1448 C C . LYS A 1 172 ? -4.746 -2.538 3.597 1.00 86.44 172 LYS A C 1
ATOM 1450 O O . LYS A 1 172 ? -4.321 -1.891 4.543 1.00 86.44 172 LYS A O 1
ATOM 1455 N N . SER A 1 173 ? -3.970 -2.875 2.569 1.00 89.25 173 SER A N 1
ATOM 1456 C CA . SER A 1 173 ? -2.581 -2.434 2.417 1.00 89.25 173 SER A CA 1
ATOM 1457 C C . SER A 1 173 ? -2.201 -2.333 0.942 1.00 89.25 173 SER A C 1
ATOM 1459 O O . SER A 1 173 ? -2.849 -2.939 0.077 1.00 89.25 173 SER A O 1
ATOM 1461 N N . ILE A 1 174 ? -1.125 -1.606 0.644 1.00 91.19 174 ILE A N 1
ATOM 1462 C CA . ILE A 1 174 ? -0.606 -1.469 -0.721 1.00 91.19 174 ILE A CA 1
ATOM 1463 C C . ILE A 1 174 ? -0.078 -2.818 -1.218 1.00 91.19 174 ILE A C 1
ATOM 1465 O O . ILE A 1 174 ? -0.319 -3.196 -2.363 1.00 91.19 174 ILE A O 1
ATOM 1469 N N . THR A 1 175 ? 0.562 -3.606 -0.354 1.00 92.00 175 THR A N 1
ATOM 1470 C CA . THR A 1 175 ? 0.999 -4.971 -0.681 1.00 92.00 175 THR A CA 1
ATOM 1471 C C . THR A 1 175 ? -0.165 -5.851 -1.137 1.00 92.00 175 THR A C 1
ATOM 1473 O O . THR A 1 175 ? -0.042 -6.573 -2.130 1.00 92.00 175 THR A O 1
ATOM 1476 N N . LEU A 1 176 ? -1.311 -5.795 -0.451 1.00 90.88 176 LEU A N 1
ATOM 1477 C CA . LEU A 1 176 ? -2.503 -6.552 -0.850 1.00 90.88 176 LEU A CA 1
ATOM 1478 C C . LEU A 1 176 ? -3.087 -6.045 -2.170 1.00 90.88 176 LEU A C 1
ATOM 1480 O O . LEU A 1 176 ? -3.447 -6.859 -3.026 1.00 90.88 176 LEU A O 1
ATOM 1484 N N . LEU A 1 177 ? -3.111 -4.725 -2.367 1.00 93.38 177 LEU A N 1
ATOM 1485 C CA . LEU A 1 177 ? -3.509 -4.107 -3.628 1.00 93.38 177 LEU A CA 1
ATOM 1486 C C . LEU A 1 177 ? -2.664 -4.635 -4.792 1.00 93.38 177 LEU A C 1
ATOM 1488 O O . LEU A 1 177 ? -3.218 -5.196 -5.736 1.00 93.38 177 LEU A O 1
ATOM 1492 N N . ILE A 1 178 ? -1.335 -4.556 -4.701 1.00 94.06 178 ILE A N 1
ATOM 1493 C CA . ILE A 1 178 ? -0.423 -5.044 -5.746 1.00 94.06 178 ILE A CA 1
ATOM 1494 C C . ILE A 1 178 ? -0.600 -6.548 -5.987 1.00 94.06 178 ILE A C 1
ATOM 1496 O O . ILE A 1 178 ? -0.740 -6.976 -7.136 1.00 94.06 178 ILE A O 1
ATOM 1500 N N . LYS A 1 179 ? -0.674 -7.366 -4.926 1.00 91.81 179 LYS A N 1
ATOM 1501 C CA . LYS A 1 179 ? -0.927 -8.816 -5.048 1.00 91.81 179 LYS A CA 1
ATOM 1502 C C . LYS A 1 179 ? -2.218 -9.103 -5.811 1.00 91.81 179 LYS A C 1
ATOM 1504 O O . LYS A 1 179 ? -2.248 -9.988 -6.667 1.00 91.81 179 LYS A O 1
ATOM 1509 N N . LYS A 1 180 ? -3.281 -8.349 -5.533 1.00 92.31 180 LYS A N 1
ATOM 1510 C CA . LYS A 1 180 ? -4.566 -8.493 -6.214 1.00 92.31 180 LYS A CA 1
ATOM 1511 C C . LYS A 1 180 ? -4.502 -8.061 -7.675 1.00 92.31 180 LYS A C 1
ATOM 1513 O O . LYS A 1 180 ? -5.051 -8.777 -8.510 1.00 92.31 180 LYS A O 1
ATOM 1518 N N . LEU A 1 181 ? -3.840 -6.944 -7.985 1.00 92.56 181 LEU A N 1
ATOM 1519 C CA . LEU A 1 181 ? -3.648 -6.477 -9.364 1.00 92.56 181 LEU A CA 1
ATOM 1520 C C . LEU A 1 181 ? -2.919 -7.530 -10.203 1.00 92.56 181 LEU A C 1
ATOM 1522 O O . LEU A 1 181 ? -3.387 -7.881 -11.285 1.00 92.56 181 LEU A O 1
ATOM 1526 N N . LYS A 1 182 ? -1.847 -8.115 -9.653 1.00 91.81 182 LYS A N 1
ATOM 1527 C CA . LYS A 1 182 ? -1.108 -9.216 -10.285 1.00 91.81 182 LYS A CA 1
ATOM 1528 C C . LYS A 1 182 ? -1.978 -10.458 -10.475 1.00 91.81 182 LYS A C 1
ATOM 1530 O O . LYS A 1 182 ? -2.073 -10.983 -11.579 1.00 91.81 182 LYS A O 1
ATOM 1535 N N . LYS A 1 183 ? -2.668 -10.909 -9.419 1.00 90.50 183 LYS A N 1
ATOM 1536 C CA . LYS A 1 183 ? -3.515 -12.116 -9.464 1.00 90.50 183 LYS A CA 1
ATOM 1537 C C . LYS A 1 183 ? -4.656 -11.992 -10.476 1.00 90.50 183 LYS A C 1
ATOM 1539 O O . LYS A 1 183 ? -4.984 -12.963 -11.148 1.00 90.50 183 LYS A O 1
ATOM 1544 N N . LYS A 1 184 ? -5.274 -10.813 -10.571 1.00 90.31 184 LYS A N 1
ATOM 1545 C CA . LYS A 1 184 ? -6.386 -10.551 -11.493 1.00 90.31 184 LYS A CA 1
ATOM 1546 C C . LYS A 1 184 ? -5.944 -10.168 -12.902 1.00 90.31 184 LYS A C 1
ATOM 1548 O O . LYS A 1 184 ? -6.814 -10.004 -13.750 1.00 90.31 184 LYS A O 1
ATOM 1553 N N . LYS A 1 185 ? -4.636 -10.014 -13.142 1.00 90.25 185 LYS A N 1
ATOM 1554 C CA . LYS A 1 185 ? -4.088 -9.476 -14.392 1.00 90.25 185 LYS A CA 1
ATOM 1555 C C . LYS A 1 185 ? -4.780 -8.168 -14.795 1.00 90.25 185 LYS A C 1
ATOM 1557 O O . LYS A 1 185 ? -5.188 -7.995 -15.940 1.00 90.25 185 LYS A O 1
ATOM 1562 N N . THR A 1 186 ? -4.969 -7.268 -13.827 1.00 90.19 186 THR A N 1
ATOM 1563 C CA . THR A 1 186 ? -5.594 -5.967 -14.085 1.00 90.19 186 THR A CA 1
ATOM 1564 C C . THR A 1 186 ? -4.750 -5.195 -15.097 1.00 90.19 186 THR A C 1
ATOM 1566 O O . THR A 1 186 ? -3.549 -5.037 -14.890 1.00 90.19 186 THR A O 1
ATOM 1569 N N . LEU A 1 187 ? -5.384 -4.716 -16.168 1.00 89.69 187 LEU A N 1
ATOM 1570 C CA . LEU A 1 187 ? -4.720 -3.949 -17.219 1.00 89.69 187 LEU A CA 1
ATOM 1571 C C . LEU A 1 187 ? -4.563 -2.488 -16.788 1.00 89.69 187 LEU A C 1
ATOM 1573 O O . LEU A 1 187 ? -5.551 -1.812 -16.506 1.00 89.69 187 LEU A O 1
ATOM 1577 N N . LEU A 1 188 ? -3.322 -2.013 -16.774 1.00 89.31 188 LEU A N 1
ATOM 1578 C CA . LEU A 1 188 ? -2.931 -0.627 -16.537 1.00 89.31 188 LEU A CA 1
ATOM 1579 C C . LEU A 1 188 ? -2.307 -0.108 -17.831 1.00 89.31 188 LEU A C 1
ATOM 1581 O O . LEU A 1 188 ? -1.228 -0.554 -18.203 1.00 89.31 188 LEU A O 1
ATOM 1585 N N . ASP A 1 189 ? -3.012 0.758 -18.562 1.00 86.12 189 ASP A N 1
ATOM 1586 C CA . ASP A 1 189 ? -2.605 1.180 -19.918 1.00 86.12 189 ASP A CA 1
ATOM 1587 C C . ASP A 1 189 ? -2.295 -0.005 -20.864 1.00 86.12 189 ASP A C 1
ATOM 1589 O O . ASP A 1 189 ? -1.412 0.065 -21.711 1.00 86.12 189 ASP A O 1
ATOM 1593 N N . GLY A 1 190 ? -3.027 -1.117 -20.717 1.00 85.56 190 GLY A N 1
ATOM 1594 C CA . GLY A 1 190 ? -2.814 -2.341 -21.502 1.00 85.56 190 GLY A CA 1
ATOM 1595 C C . GLY A 1 190 ? -1.729 -3.277 -20.955 1.00 85.56 190 GLY A C 1
ATOM 1596 O O . GLY A 1 190 ? -1.548 -4.366 -21.492 1.00 85.56 190 GLY A O 1
ATOM 1597 N N . THR A 1 191 ? -1.062 -2.912 -19.859 1.00 89.69 191 THR A N 1
ATOM 1598 C CA . THR A 1 191 ? 0.020 -3.694 -19.250 1.00 89.69 191 THR A CA 1
ATOM 1599 C C . THR A 1 191 ? -0.412 -4.352 -17.945 1.00 89.69 191 THR A C 1
ATOM 1601 O O . THR A 1 191 ? -1.163 -3.781 -17.156 1.00 89.69 191 THR A O 1
ATOM 1604 N N . VAL A 1 192 ? 0.089 -5.559 -17.690 1.00 92.94 192 VAL A N 1
ATOM 1605 C CA . VAL A 1 192 ? -0.070 -6.254 -16.408 1.00 92.94 192 VAL A CA 1
ATOM 1606 C C . VAL A 1 192 ? 1.208 -6.092 -15.596 1.00 92.94 192 VAL A C 1
ATOM 1608 O O . VAL A 1 192 ? 2.303 -6.221 -16.133 1.00 92.94 192 VAL A O 1
ATOM 1611 N N . LEU A 1 193 ? 1.073 -5.845 -14.293 1.00 92.38 193 LEU A N 1
ATOM 1612 C CA . LEU A 1 193 ? 2.220 -5.786 -13.388 1.00 92.38 193 LEU A CA 1
ATOM 1613 C C . LEU A 1 193 ? 2.905 -7.155 -13.293 1.00 92.38 193 LEU A C 1
ATOM 1615 O O . LEU A 1 193 ? 2.254 -8.154 -12.970 1.00 92.38 193 LEU A O 1
ATOM 1619 N N . THR A 1 194 ? 4.218 -7.190 -13.492 1.00 89.19 194 THR A N 1
ATOM 1620 C CA . THR A 1 194 ? 5.008 -8.423 -13.451 1.00 89.19 194 THR A CA 1
ATOM 1621 C C . THR A 1 194 ? 5.886 -8.461 -12.207 1.00 89.19 194 THR A C 1
ATOM 1623 O O . THR A 1 194 ? 5.505 -9.062 -11.195 1.00 89.19 194 THR A O 1
ATOM 1626 N N . VAL A 1 195 ? 7.031 -7.789 -12.222 1.00 87.06 195 VAL A N 1
ATOM 1627 C CA . VAL A 1 195 ? 8.048 -7.850 -11.171 1.00 87.06 195 VAL A CA 1
ATOM 1628 C C . VAL A 1 195 ? 8.284 -6.460 -10.591 1.00 87.06 195 VAL A C 1
ATOM 1630 O O . VAL A 1 195 ? 8.402 -5.472 -11.307 1.00 87.06 195 VAL A O 1
ATOM 1633 N N . GLY A 1 196 ? 8.323 -6.382 -9.261 1.00 88.88 196 GLY A N 1
ATOM 1634 C CA . GLY A 1 196 ? 8.681 -5.149 -8.575 1.00 88.88 196 GLY A CA 1
ATOM 1635 C C . GLY A 1 196 ? 10.194 -4.957 -8.610 1.00 88.88 196 GLY A C 1
ATOM 1636 O O . GLY A 1 196 ? 10.932 -5.927 -8.414 1.00 88.88 196 GLY A O 1
ATOM 1637 N N . ILE A 1 197 ? 10.664 -3.734 -8.843 1.00 87.62 197 ILE A N 1
ATOM 1638 C CA . ILE A 1 197 ? 12.102 -3.452 -8.794 1.00 87.62 197 ILE A CA 1
ATOM 1639 C C . ILE A 1 197 ? 12.642 -3.671 -7.383 1.00 87.62 197 ILE A C 1
ATOM 1641 O O . ILE A 1 197 ? 11.936 -3.461 -6.395 1.00 87.62 197 ILE A O 1
ATOM 1645 N N . LYS A 1 198 ? 13.907 -4.077 -7.283 1.00 82.44 198 LYS A N 1
ATOM 1646 C CA . LYS A 1 198 ? 14.546 -4.259 -5.983 1.00 82.44 198 LYS A CA 1
ATOM 1647 C C . LYS A 1 198 ? 15.218 -2.975 -5.519 1.00 82.44 198 LYS A C 1
ATOM 1649 O O . LYS A 1 198 ? 15.977 -2.373 -6.274 1.00 82.44 198 LYS A O 1
ATOM 1654 N N . ARG A 1 199 ? 14.986 -2.587 -4.263 1.00 71.94 199 ARG A N 1
ATOM 1655 C CA . ARG A 1 199 ? 15.845 -1.633 -3.559 1.00 71.94 199 ARG A CA 1
ATOM 1656 C C . ARG A 1 199 ? 17.243 -2.242 -3.463 1.00 71.94 199 ARG A C 1
ATOM 1658 O O . ARG A 1 199 ? 17.433 -3.227 -2.762 1.00 71.94 199 ARG A O 1
ATOM 1665 N N . MET A 1 200 ? 18.210 -1.678 -4.181 1.00 63.56 200 MET A N 1
ATOM 1666 C CA . MET A 1 200 ? 19.614 -1.946 -3.884 1.00 63.56 200 MET A CA 1
ATOM 1667 C C . MET A 1 200 ? 20.049 -0.997 -2.774 1.00 63.56 200 MET A C 1
ATOM 1669 O O . MET A 1 200 ? 19.834 0.215 -2.869 1.00 63.56 200 MET A O 1
ATOM 1673 N N . GLU A 1 201 ? 20.640 -1.547 -1.717 1.00 51.47 201 GLU A N 1
ATOM 1674 C CA . GLU A 1 201 ? 21.429 -0.735 -0.799 1.00 51.47 201 GLU A CA 1
ATOM 1675 C C . GLU A 1 201 ? 22.528 -0.031 -1.604 1.00 51.47 201 GLU A C 1
ATOM 1677 O O . GLU A 1 201 ? 23.033 -0.602 -2.581 1.00 51.47 201 GLU A O 1
ATOM 1682 N N . PRO A 1 202 ? 22.888 1.217 -1.264 1.00 43.91 202 PRO A N 1
ATOM 1683 C CA . PRO A 1 202 ? 24.021 1.853 -1.907 1.00 43.91 202 PRO A CA 1
ATOM 1684 C C . PRO A 1 202 ? 25.230 0.937 -1.721 1.00 43.91 202 PRO A C 1
ATOM 1686 O O . PRO A 1 202 ? 25.619 0.645 -0.590 1.00 43.91 202 PRO A O 1
ATOM 1689 N N . VAL A 1 203 ? 25.807 0.472 -2.833 1.00 41.81 203 VAL A N 1
ATOM 1690 C CA . VAL A 1 203 ? 27.110 -0.192 -2.828 1.00 41.81 203 VAL A CA 1
ATOM 1691 C C . VAL A 1 203 ? 28.034 0.752 -2.072 1.00 41.81 203 VAL A C 1
ATOM 1693 O O . VAL A 1 203 ? 28.283 1.867 -2.542 1.00 41.81 203 VAL A O 1
ATOM 1696 N N . ARG A 1 204 ? 28.475 0.353 -0.872 1.00 40.41 204 ARG A N 1
ATOM 1697 C CA . ARG A 1 204 ? 29.531 1.071 -0.161 1.00 40.41 204 ARG A CA 1
ATOM 1698 C C . ARG A 1 204 ? 30.689 1.102 -1.143 1.00 40.41 204 ARG A C 1
ATOM 1700 O O . ARG A 1 204 ? 31.251 0.055 -1.455 1.00 40.41 204 ARG A O 1
ATOM 1707 N N . ARG A 1 205 ? 30.964 2.269 -1.727 1.00 39.94 205 ARG A N 1
ATOM 1708 C CA . ARG A 1 205 ? 32.147 2.447 -2.561 1.00 39.94 205 ARG A CA 1
ATOM 1709 C C . ARG A 1 205 ? 33.307 2.084 -1.646 1.00 39.94 205 ARG A C 1
ATOM 1711 O O . ARG A 1 205 ? 33.522 2.784 -0.663 1.00 39.94 205 ARG A O 1
ATOM 1718 N N . HIS A 1 206 ? 33.957 0.952 -1.901 1.00 44.81 206 HIS A N 1
ATOM 1719 C CA . HIS A 1 206 ? 35.215 0.648 -1.245 1.00 44.81 206 HIS A CA 1
ATOM 1720 C C . HIS A 1 206 ? 36.127 1.838 -1.526 1.00 44.81 206 HIS A C 1
ATOM 1722 O O . HIS A 1 206 ? 36.346 2.191 -2.688 1.00 44.81 206 HIS A O 1
ATOM 1728 N N . GLU A 1 207 ? 36.553 2.511 -0.460 1.00 40.00 207 GLU A N 1
ATOM 1729 C CA . GLU A 1 207 ? 37.594 3.523 -0.545 1.00 40.00 207 GLU A CA 1
ATOM 1730 C C . GLU A 1 207 ? 38.783 2.911 -1.297 1.00 40.00 207 GLU A C 1
ATOM 1732 O O . GLU A 1 207 ? 39.076 1.723 -1.102 1.00 40.00 207 GLU A O 1
ATOM 1737 N N . PRO A 1 208 ? 39.439 3.662 -2.197 1.00 44.50 208 PRO A N 1
ATOM 1738 C CA . PRO A 1 208 ? 40.634 3.163 -2.849 1.00 44.50 208 PRO A CA 1
ATOM 1739 C C . PRO A 1 208 ? 41.645 2.818 -1.756 1.00 44.50 208 PRO A C 1
ATOM 1741 O O . PRO A 1 208 ? 42.103 3.698 -1.029 1.00 44.50 208 PRO A O 1
ATOM 1744 N N . GLN A 1 209 ? 41.968 1.530 -1.624 1.00 41.59 209 GLN A N 1
ATOM 1745 C CA . GLN A 1 209 ? 43.073 1.086 -0.789 1.00 41.59 209 GLN A CA 1
ATOM 1746 C C . GLN A 1 209 ? 44.333 1.761 -1.330 1.00 41.59 209 GLN A C 1
ATOM 1748 O O . GLN A 1 209 ? 44.818 1.419 -2.409 1.00 41.59 209 GLN A O 1
ATOM 1753 N N . HIS A 1 210 ? 44.827 2.768 -0.612 1.00 43.19 210 HIS A N 1
ATOM 1754 C CA . HIS A 1 210 ? 46.205 3.204 -0.757 1.00 43.19 210 HIS A CA 1
ATOM 1755 C C . HIS A 1 210 ? 47.080 2.029 -0.332 1.00 43.19 210 HIS A C 1
ATOM 1757 O O . HIS A 1 210 ? 47.135 1.675 0.844 1.00 43.19 210 HIS A O 1
ATOM 1763 N N . PHE A 1 211 ? 47.696 1.385 -1.320 1.00 45.47 211 PHE A N 1
ATOM 1764 C CA . PHE A 1 211 ? 48.821 0.499 -1.077 1.00 45.47 211 PHE A CA 1
ATOM 1765 C C . PHE A 1 211 ? 50.069 1.355 -0.799 1.00 45.47 211 PHE A C 1
ATOM 1767 O O . PHE A 1 211 ? 50.180 2.434 -1.388 1.00 45.47 211 PHE A O 1
ATOM 1774 N N . PRO A 1 212 ? 50.932 0.911 0.133 1.00 59.72 212 PRO A N 1
ATOM 1775 C CA . PRO A 1 212 ? 52.061 1.679 0.657 1.00 59.72 212 PRO A CA 1
ATOM 1776 C C . PRO A 1 212 ? 53.158 1.950 -0.376 1.00 59.72 212 PRO A C 1
ATOM 1778 O O . PRO A 1 212 ? 53.304 1.142 -1.323 1.00 59.72 212 PRO A O 1
#

pLDDT: mean 70.84, std 19.88, range [30.95, 94.06]

Sequence (212 aa):
MLSLQKIVNVLLPLREIRYEALPDYDEDVYEPLRPPTVHPDYADRCLCDVKFNESFRMIKTGTKEWIKETEKKESEMNASKSREDYTKKDYEQDWFFAQKTINNAEPLLFIWSKEPSGGFMVIRNEKENVISYKLYFIDTRDRVKSRPIFAQVDEKTKQMSYAIWESKKFEKSITLLIKKLKKKKTLLDGTVLTVGIKRMEPVRRHEPQHFP

Radius of gyration: 24.64 Å; chains: 1; bounding box: 76×32×67 Å

Secondary structure (DSSP, 8-state):
-----------------PPPPPPP---------PPP---GGG-S--EEEE-TTS-EEEEPTTSHHHHHHHHHHHHHHHHHHHHHHHHHHHHT-TTEEES--HHHHHHHHHHH-SSSSS-EEEEEEEETTEEEEEEEEE-TTS-EEEEEEEEEE-TTT--EEEE-GGG-S-BSSHHHHHHHHHHHT--BTTB----BPP-PPP----------

Organism: Caenorhabditis remanei (NCBI:txid31234)

Foldseek 3Di:
DDDDDDPDDDPDDDPDDDDDDDDDDDDDDDDPDPPPPQPPVRPPDFDWDDDVPDDIDTDDPPDPVNVVVVVVVVLLVVLVVLQVVQVVVQVPDQQEEEADDPVRQFVLQVVQPPDQFQEWHKYWYADPNDTWIKIWGQHPVSGIDIWTWDWDQDPPSRQIWTDTPQLVDTDRHVVVRLVSQQVVQGQDNHGGHDDRGGDDDPPPPPDPPPDD